Protein AF-A0A1M3HKZ8-F1 (afdb_monomer_lite)

pLDDT: mean 91.34, std 6.41, range [53.78, 98.12]

Secondary structure (DSSP, 8-state):
--GGG-GGGGG---GGGGS--HHHHHHHHHTTHHHHHHHHHHHHTT-HHHHHHHHHHHHHHHHHHHHHHHTT-SSS-HHHHHHHHHHHHHHHHHHHHHHHHHHHHTT-HHHHHHHHHHHHHHHTHHIIIIIHHHTT--SS----B---HHHHHHTTTTT-HHHHHH-TTS-TTTHHHHHHHHHHH-TTPPPPB--

Sequence (195 aa):
MSLLQDRRLRTVQWKDLTHLSPLEMIIENSITLPWLIISCLLAWKHYYLAALPFSFIFFLTGLRQVHNGFHHTLGTPRLLTALTLLSNSVLMLVAIAAFIIAVFFRHITFLQYHVLAMLAGELLTGFFAVWTVHHDCDEEVFARTLSRQWKNRLTYNMFYHLEHHLFPGVPTIKLPILAARIREALPDVTVKEVF

Radius of gyration: 19.15 Å; chains: 1; bounding box: 55×36×49 Å

Structure (mmCIF, N/CA/C/O backbone):
data_AF-A0A1M3HKZ8-F1
#
_entry.id   AF-A0A1M3HKZ8-F1
#
loop_
_atom_site.group_PDB
_atom_site.id
_atom_site.type_symbol
_atom_site.label_atom_id
_atom_site.label_alt_id
_atom_site.label_comp_id
_atom_site.label_asym_id
_atom_site.label_entity_id
_atom_site.label_seq_id
_atom_site.pdbx_PDB_ins_code
_atom_site.Cartn_x
_atom_site.Cartn_y
_atom_site.Cartn_z
_atom_site.occupancy
_atom_site.B_iso_or_equiv
_atom_site.auth_seq_id
_atom_site.auth_comp_id
_atom_site.auth_asym_id
_atom_site.auth_atom_id
_atom_site.pdbx_PDB_model_num
ATOM 1 N N . MET A 1 1 ? -29.793 -8.171 8.360 1.00 53.78 1 MET A N 1
ATOM 2 C CA . MET A 1 1 ? -29.664 -6.943 9.185 1.00 53.78 1 MET A CA 1
ATOM 3 C C . MET A 1 1 ? -28.343 -6.338 8.786 1.00 53.78 1 MET A C 1
ATOM 5 O O . MET A 1 1 ? -27.319 -6.943 9.078 1.00 53.78 1 MET A O 1
ATOM 9 N N . SER A 1 2 ? -28.374 -5.217 8.063 1.00 69.25 2 SER A N 1
ATOM 10 C CA . SER A 1 2 ? -27.164 -4.590 7.525 1.00 69.25 2 SER A CA 1
ATOM 11 C C . SER A 1 2 ? -26.124 -4.366 8.620 1.00 69.25 2 SER A C 1
ATOM 13 O O . SER A 1 2 ? -26.460 -3.858 9.694 1.00 69.25 2 SER A O 1
ATOM 15 N N . LEU A 1 3 ? -24.866 -4.727 8.345 1.00 76.75 3 LEU A N 1
ATOM 16 C CA . LEU A 1 3 ? -23.758 -4.563 9.287 1.00 76.75 3 LEU A CA 1
ATOM 17 C C . LEU A 1 3 ? -23.675 -3.115 9.790 1.00 76.75 3 LEU A C 1
ATOM 19 O O . LEU A 1 3 ? -23.471 -2.891 10.977 1.00 76.75 3 LEU A O 1
ATOM 23 N N . LEU A 1 4 ? -23.939 -2.138 8.914 1.00 77.19 4 LEU A N 1
ATOM 24 C CA . LEU A 1 4 ? -23.966 -0.704 9.234 1.00 77.19 4 LEU A CA 1
ATOM 25 C C . LEU A 1 4 ? -25.020 -0.319 10.282 1.00 77.19 4 LEU A C 1
ATOM 27 O O . LEU A 1 4 ? -24.866 0.680 10.985 1.00 77.19 4 LEU A O 1
ATOM 31 N N . GLN A 1 5 ? -26.103 -1.087 10.376 1.00 79.94 5 GLN A N 1
ATOM 32 C CA . GLN A 1 5 ? -27.204 -0.841 11.305 1.00 79.94 5 GLN A CA 1
ATOM 33 C C . GLN A 1 5 ? -27.029 -1.592 12.632 1.00 79.94 5 GLN A C 1
ATOM 35 O O . GLN A 1 5 ? -27.801 -1.361 13.569 1.00 79.94 5 GLN A O 1
ATOM 40 N N . ASP A 1 6 ? -26.018 -2.461 12.747 1.00 86.56 6 ASP A N 1
ATOM 41 C CA . ASP A 1 6 ? -25.762 -3.210 13.970 1.00 86.56 6 ASP A CA 1
ATOM 42 C C . ASP A 1 6 ? -25.348 -2.268 15.107 1.00 86.56 6 ASP A C 1
ATOM 44 O O . ASP A 1 6 ? -24.312 -1.599 15.080 1.00 86.56 6 ASP A O 1
ATOM 48 N N . ARG A 1 7 ? -26.177 -2.218 16.155 1.00 89.25 7 ARG A N 1
ATOM 49 C CA . ARG A 1 7 ? -25.948 -1.354 17.318 1.00 89.25 7 ARG A CA 1
ATOM 50 C C . ARG A 1 7 ? -24.652 -1.702 18.050 1.00 89.25 7 ARG A C 1
ATOM 52 O O . ARG A 1 7 ? -24.082 -0.807 18.673 1.00 89.25 7 ARG A O 1
ATOM 59 N N . ARG A 1 8 ? -24.166 -2.945 17.952 1.00 91.00 8 ARG A N 1
ATOM 60 C CA . ARG A 1 8 ? -22.897 -3.389 18.549 1.00 91.00 8 ARG A CA 1
ATOM 61 C C . ARG A 1 8 ? -21.692 -2.682 17.926 1.00 91.00 8 ARG A C 1
ATOM 63 O O . ARG A 1 8 ? -20.722 -2.427 18.623 1.00 91.00 8 ARG A O 1
ATOM 70 N N . LEU A 1 9 ? -21.762 -2.221 16.671 1.00 89.69 9 LEU A N 1
ATOM 71 C CA . LEU A 1 9 ? -20.683 -1.397 16.103 1.00 89.69 9 LEU A CA 1
ATOM 72 C C . LEU A 1 9 ? -20.464 -0.088 16.870 1.00 89.69 9 LEU A C 1
ATOM 74 O O . LEU A 1 9 ? -19.353 0.436 16.892 1.00 89.69 9 LEU A O 1
ATOM 78 N N . ARG A 1 10 ? -21.495 0.437 17.545 1.00 90.00 10 ARG A N 1
ATOM 79 C CA . ARG A 1 10 ? -21.374 1.656 18.360 1.00 90.00 10 ARG A CA 1
ATOM 80 C C . ARG A 1 10 ? -20.562 1.439 19.638 1.00 90.00 10 ARG A C 1
ATOM 82 O O . ARG A 1 10 ? -20.130 2.425 20.229 1.00 90.00 10 ARG A O 1
ATOM 89 N N . THR A 1 11 ? -20.365 0.191 20.074 1.00 93.12 11 THR A N 1
ATOM 90 C CA . THR A 1 11 ? -19.561 -0.131 21.264 1.00 93.12 11 THR A CA 1
ATOM 91 C C . THR A 1 11 ? -18.075 -0.262 20.944 1.00 93.12 11 THR A C 1
ATOM 93 O O . THR A 1 11 ? -17.254 -0.240 21.861 1.00 93.12 11 THR A O 1
ATOM 96 N N . VAL A 1 12 ? -17.711 -0.369 19.660 1.00 94.88 12 VAL A N 1
ATOM 97 C CA . VAL A 1 12 ? -16.317 -0.428 19.214 1.00 94.88 12 VAL A CA 1
ATOM 98 C C . VAL A 1 12 ? -15.632 0.894 19.553 1.00 94.88 12 VAL A C 1
ATOM 100 O O . VAL A 1 12 ? -15.990 1.954 19.043 1.00 94.88 12 VAL A O 1
ATOM 103 N N . GLN A 1 13 ? -14.617 0.842 20.412 1.00 95.06 13 GLN A N 1
ATOM 104 C CA . GLN A 1 13 ? -13.742 1.984 20.664 1.00 95.06 13 GLN A CA 1
ATOM 105 C C . GLN A 1 13 ? -12.823 2.157 19.449 1.00 95.06 13 GLN A C 1
ATOM 107 O O . GLN A 1 13 ? -12.046 1.257 19.138 1.00 95.06 13 GLN A O 1
ATOM 112 N N . TRP A 1 14 ? -12.926 3.273 18.727 1.00 96.12 14 TRP A N 1
ATOM 113 C CA . TRP A 1 14 ? -12.110 3.533 17.527 1.00 96.12 14 TRP A CA 1
ATOM 114 C C . TRP A 1 14 ? -11.496 4.936 17.489 1.00 96.12 14 TRP A C 1
ATOM 116 O O . TRP A 1 14 ? -10.526 5.159 16.770 1.00 96.12 14 TRP A O 1
ATOM 126 N N . LYS A 1 15 ? -12.030 5.889 18.263 1.00 95.94 15 LYS A N 1
ATOM 127 C CA . LYS A 1 15 ? -11.563 7.287 18.273 1.00 95.94 15 LYS A CA 1
ATOM 128 C C . LYS A 1 15 ? -10.138 7.438 18.807 1.00 95.94 15 LYS A C 1
ATOM 130 O O . LYS A 1 15 ? -9.425 8.344 18.412 1.00 95.94 15 LYS A O 1
ATOM 135 N N . ASP A 1 16 ? -9.696 6.545 19.683 1.00 96.12 16 ASP A N 1
ATOM 136 C CA . ASP A 1 16 ? -8.302 6.486 20.134 1.00 96.12 16 ASP A CA 1
ATOM 137 C C . ASP A 1 16 ? -7.344 6.050 19.010 1.00 96.12 16 ASP A C 1
ATOM 139 O O . ASP A 1 16 ? -6.162 6.392 19.025 1.00 96.12 16 ASP A O 1
ATOM 143 N N . LEU A 1 17 ? -7.852 5.335 18.001 1.00 97.00 17 LEU A N 1
ATOM 144 C CA . LEU A 1 17 ? -7.072 4.873 16.856 1.00 97.00 17 LEU A CA 1
ATOM 145 C C . LEU A 1 17 ? -6.943 5.928 15.751 1.00 97.00 17 LEU A C 1
ATOM 147 O O . LEU A 1 17 ? -6.167 5.714 14.829 1.00 97.00 17 LEU A O 1
ATOM 151 N N . THR A 1 18 ? -7.642 7.065 15.813 1.00 96.12 18 THR A N 1
ATOM 152 C CA . THR A 1 18 ? -7.561 8.099 14.758 1.00 96.12 18 THR A CA 1
ATOM 153 C C . THR A 1 18 ? -6.297 8.951 14.842 1.00 96.12 18 THR A C 1
ATOM 155 O O . THR A 1 18 ? -5.971 9.673 13.904 1.00 96.12 18 THR A O 1
ATOM 158 N N . HIS A 1 19 ? -5.572 8.888 15.960 1.00 94.31 19 HIS A N 1
ATOM 159 C CA . HIS A 1 19 ? -4.369 9.681 16.191 1.00 94.31 19 HIS A CA 1
ATOM 160 C C . HIS A 1 19 ? -3.121 8.816 16.092 1.00 94.31 19 HIS A C 1
ATOM 162 O O . HIS A 1 19 ? -3.074 7.734 16.670 1.00 94.31 19 HIS A O 1
ATOM 168 N N . LEU A 1 20 ? -2.091 9.301 15.402 1.00 96.44 20 LEU A N 1
ATOM 169 C CA . LEU A 1 20 ? -0.773 8.671 15.377 1.00 96.44 20 LEU A CA 1
ATOM 170 C C . LEU A 1 20 ? 0.098 9.226 16.506 1.00 96.44 20 LEU A C 1
ATOM 172 O O . LEU A 1 20 ? 0.110 10.428 16.764 1.00 96.44 20 LEU A O 1
ATOM 176 N N . SER A 1 21 ? 0.862 8.352 17.154 1.00 96.44 21 SER A N 1
ATOM 177 C CA . SER A 1 21 ? 2.002 8.771 17.969 1.00 96.44 21 SER A CA 1
ATOM 178 C C . SER A 1 21 ? 3.097 9.386 17.080 1.00 96.44 21 SER A C 1
ATOM 180 O O . SER A 1 21 ? 3.133 9.113 15.877 1.00 96.44 21 SER A O 1
ATOM 182 N N . PRO A 1 22 ? 4.038 10.171 17.636 1.00 96.06 22 PRO A N 1
ATOM 183 C CA . PRO A 1 22 ? 5.127 10.752 16.848 1.00 96.06 22 PRO A CA 1
ATOM 184 C C . PRO A 1 22 ? 5.950 9.706 16.082 1.00 96.06 22 PRO A C 1
ATOM 186 O O . PRO A 1 22 ? 6.320 9.932 14.933 1.00 96.06 22 PRO A O 1
ATOM 189 N N . LEU A 1 23 ? 6.187 8.540 16.692 1.00 96.56 23 LEU A N 1
ATOM 190 C CA . LEU A 1 23 ? 6.900 7.438 16.049 1.00 96.56 23 LEU A CA 1
ATOM 191 C C . LEU A 1 23 ? 6.097 6.850 14.883 1.00 96.56 23 LEU A C 1
ATOM 193 O O . LEU A 1 23 ? 6.640 6.687 13.794 1.00 96.56 23 LEU A O 1
ATOM 197 N N . GLU A 1 24 ? 4.808 6.566 15.087 1.00 97.19 24 GLU A N 1
ATOM 198 C CA . GLU A 1 24 ? 3.941 6.066 14.015 1.00 97.19 24 GLU A CA 1
ATOM 199 C C . GLU A 1 24 ? 3.836 7.078 12.873 1.00 97.19 24 GLU A C 1
ATOM 201 O O . GLU A 1 24 ? 3.892 6.691 11.714 1.00 97.19 24 GLU A O 1
ATOM 206 N N . MET A 1 25 ? 3.758 8.374 13.180 1.00 96.25 25 MET A N 1
ATOM 207 C CA . MET A 1 25 ? 3.755 9.431 12.171 1.00 96.25 25 MET A CA 1
ATOM 208 C C . MET A 1 25 ? 5.043 9.411 11.338 1.00 96.25 25 MET A C 1
ATOM 210 O O . MET A 1 25 ? 4.971 9.466 10.111 1.00 96.25 25 MET A O 1
ATOM 214 N N . ILE A 1 26 ? 6.216 9.294 11.969 1.00 95.81 26 ILE A N 1
ATOM 215 C CA . ILE A 1 26 ? 7.495 9.192 11.246 1.00 95.81 26 ILE A CA 1
ATOM 216 C C . ILE A 1 26 ? 7.508 7.950 10.351 1.00 95.81 26 ILE A C 1
ATOM 218 O O . ILE A 1 26 ? 7.866 8.059 9.178 1.00 95.81 26 ILE A O 1
ATOM 222 N N . ILE A 1 27 ? 7.084 6.797 10.880 1.00 95.44 27 ILE A N 1
ATOM 223 C CA . ILE A 1 27 ? 6.999 5.541 10.127 1.00 95.44 27 ILE A CA 1
ATOM 224 C C . ILE A 1 27 ? 6.071 5.709 8.921 1.00 95.44 27 ILE A C 1
ATOM 226 O O . ILE A 1 27 ? 6.501 5.467 7.801 1.00 95.44 27 ILE A O 1
ATOM 230 N N . GLU A 1 28 ? 4.835 6.171 9.118 1.00 95.12 28 GLU A N 1
ATOM 231 C CA . GLU A 1 28 ? 3.837 6.315 8.051 1.00 95.12 28 GLU A CA 1
ATOM 232 C C . GLU A 1 28 ? 4.276 7.283 6.951 1.00 95.12 28 GLU A C 1
ATOM 234 O O . GLU A 1 28 ? 4.024 7.034 5.774 1.00 95.12 28 GLU A O 1
ATOM 239 N N . ASN A 1 29 ? 4.955 8.372 7.316 1.00 95.12 29 ASN A N 1
ATOM 240 C CA . ASN A 1 29 ? 5.400 9.373 6.347 1.00 95.12 29 ASN A CA 1
ATOM 241 C C . ASN A 1 29 ? 6.731 9.008 5.671 1.00 95.12 29 ASN A C 1
ATOM 243 O O . ASN A 1 29 ? 7.044 9.569 4.622 1.00 95.12 29 ASN A O 1
ATOM 247 N N . SER A 1 30 ? 7.490 8.065 6.236 1.00 94.88 30 SER A N 1
ATOM 248 C CA . SER A 1 30 ? 8.801 7.643 5.720 1.00 94.88 30 SER A CA 1
ATOM 249 C C . SER A 1 30 ? 8.814 6.207 5.196 1.00 94.88 30 SER A C 1
ATOM 251 O O . SER A 1 30 ? 9.867 5.732 4.780 1.00 94.88 30 SER A O 1
ATOM 253 N N . ILE A 1 31 ? 7.678 5.499 5.204 1.00 94.75 31 ILE A N 1
ATOM 254 C CA . ILE A 1 31 ? 7.623 4.054 4.935 1.00 94.75 31 ILE A CA 1
ATOM 255 C C . ILE A 1 31 ? 8.147 3.669 3.547 1.00 94.75 31 ILE A C 1
ATOM 257 O O . ILE A 1 31 ? 8.650 2.565 3.379 1.00 94.75 31 ILE A O 1
ATOM 261 N N . THR A 1 32 ? 8.070 4.572 2.572 1.00 93.81 32 THR A N 1
ATOM 262 C CA . THR A 1 32 ? 8.549 4.378 1.196 1.00 93.81 32 THR A CA 1
ATOM 263 C C . THR A 1 32 ? 10.074 4.439 1.077 1.00 93.81 32 THR A C 1
ATOM 265 O O . THR A 1 32 ? 10.661 3.726 0.259 1.00 93.81 32 THR A O 1
ATOM 268 N N . LEU A 1 33 ? 10.736 5.261 1.901 1.00 94.00 33 LEU A N 1
ATOM 269 C CA . LEU A 1 33 ? 12.152 5.609 1.743 1.00 94.00 33 LEU A CA 1
ATOM 270 C C . LEU A 1 33 ? 13.105 4.419 1.927 1.00 94.00 33 LEU A C 1
ATOM 272 O O . LEU A 1 33 ? 13.978 4.253 1.072 1.00 94.00 33 LEU A O 1
ATOM 276 N N . PRO A 1 34 ? 12.967 3.559 2.960 1.00 96.44 34 PRO A N 1
ATOM 277 C CA . PRO A 1 34 ? 13.851 2.407 3.120 1.00 96.44 34 PRO A CA 1
ATOM 278 C C . PRO A 1 34 ? 13.851 1.494 1.892 1.00 96.44 34 PRO A C 1
ATOM 280 O O . PRO A 1 34 ? 14.906 1.037 1.462 1.00 96.44 34 PRO A O 1
ATOM 283 N N . TRP A 1 35 ? 12.682 1.270 1.289 1.00 96.25 35 TRP A N 1
ATOM 284 C CA . TRP A 1 35 ? 12.531 0.381 0.137 1.00 96.25 35 TRP A CA 1
ATOM 285 C C . TRP A 1 35 ? 13.148 0.963 -1.130 1.00 96.25 35 TRP A C 1
ATOM 287 O O . TRP A 1 35 ? 13.832 0.246 -1.863 1.00 96.25 35 TRP A O 1
ATOM 297 N N . LEU A 1 36 ? 12.982 2.270 -1.344 1.00 94.56 36 LEU A N 1
ATOM 298 C CA . LEU A 1 36 ? 13.653 2.978 -2.430 1.00 94.56 36 LEU A CA 1
ATOM 299 C C . LEU A 1 36 ? 15.175 2.913 -2.275 1.00 94.56 36 LEU A C 1
ATOM 301 O O . LEU A 1 36 ? 15.875 2.558 -3.219 1.00 94.56 36 LEU A O 1
ATOM 305 N N . ILE A 1 37 ? 15.688 3.212 -1.077 1.00 96.75 37 ILE A N 1
ATOM 306 C CA . ILE A 1 37 ? 17.127 3.206 -0.792 1.00 96.75 37 ILE A CA 1
ATOM 307 C C . ILE A 1 37 ? 17.708 1.810 -1.030 1.00 96.75 37 ILE A C 1
ATOM 309 O O . ILE A 1 37 ? 18.696 1.681 -1.749 1.00 96.75 37 ILE A O 1
ATOM 313 N N . ILE A 1 38 ? 17.086 0.760 -0.483 1.00 97.75 38 ILE A N 1
ATOM 314 C CA . ILE A 1 38 ? 17.551 -0.622 -0.663 1.00 97.75 38 ILE A CA 1
ATOM 315 C C . ILE A 1 38 ? 17.527 -1.018 -2.143 1.00 97.75 38 ILE A C 1
ATOM 317 O O . ILE A 1 38 ? 18.513 -1.567 -2.635 1.00 97.75 38 ILE A O 1
ATOM 321 N N . SER A 1 39 ? 16.446 -0.708 -2.868 1.00 96.19 39 SER A N 1
ATOM 322 C CA . SER A 1 39 ? 16.357 -0.998 -4.303 1.00 96.19 39 SER A CA 1
ATOM 323 C C . SER A 1 39 ? 17.480 -0.312 -5.091 1.00 96.19 39 SER A C 1
ATOM 325 O O . SER A 1 39 ? 18.211 -0.971 -5.835 1.00 96.19 39 SER A O 1
ATOM 327 N N . CYS A 1 40 ? 17.692 0.988 -4.864 1.00 95.19 40 CYS A N 1
ATOM 328 C CA . CYS A 1 40 ? 18.749 1.756 -5.518 1.00 95.19 40 CYS A CA 1
ATOM 329 C C . CYS A 1 40 ? 20.150 1.230 -5.178 1.00 95.19 40 CYS A C 1
ATOM 331 O O . CYS A 1 40 ? 20.986 1.113 -6.071 1.00 95.19 40 CYS A O 1
ATOM 333 N N . LEU A 1 41 ? 20.418 0.878 -3.915 1.00 98.12 41 LEU A N 1
ATOM 334 C CA . LEU A 1 41 ? 21.709 0.324 -3.495 1.00 98.12 41 LEU A CA 1
ATOM 335 C C . LEU A 1 41 ? 21.993 -1.028 -4.162 1.00 98.12 41 LEU A C 1
ATOM 337 O O . LEU A 1 41 ? 23.107 -1.256 -4.635 1.00 98.12 41 LEU A O 1
ATOM 341 N N . LEU A 1 42 ? 20.994 -1.910 -4.240 1.00 97.94 42 LEU A N 1
ATOM 342 C CA . LEU A 1 42 ? 21.126 -3.199 -4.922 1.00 97.94 42 LEU A CA 1
ATOM 343 C C . LEU A 1 42 ? 21.352 -3.017 -6.424 1.00 97.94 42 LEU A C 1
ATOM 345 O O . LEU A 1 42 ? 22.256 -3.638 -6.981 1.00 97.94 42 LEU A O 1
ATOM 349 N N . ALA A 1 43 ? 20.593 -2.128 -7.067 1.00 94.81 43 ALA A N 1
ATOM 350 C CA . ALA A 1 43 ? 20.758 -1.812 -8.481 1.00 94.81 43 ALA A CA 1
ATOM 351 C C . ALA A 1 43 ? 22.133 -1.189 -8.779 1.00 94.81 43 ALA A C 1
ATOM 353 O O . ALA A 1 43 ? 22.771 -1.558 -9.765 1.00 94.81 43 ALA A O 1
ATOM 354 N N . TRP A 1 44 ? 22.629 -0.304 -7.906 1.00 96.44 44 TRP A N 1
ATOM 355 C CA . TRP A 1 44 ? 23.969 0.280 -8.013 1.00 96.44 44 TRP A CA 1
ATOM 356 C C . TRP A 1 44 ? 25.074 -0.780 -7.917 1.00 96.44 44 TRP A C 1
ATOM 358 O O . TRP A 1 44 ? 26.092 -0.682 -8.595 1.00 96.44 44 TRP A O 1
ATOM 368 N N . LYS A 1 45 ? 24.854 -1.833 -7.125 1.00 97.69 45 LYS A N 1
ATOM 369 C CA . LYS A 1 45 ? 25.735 -3.007 -7.027 1.00 97.69 45 LYS A CA 1
ATOM 370 C C . LYS A 1 45 ? 25.463 -4.076 -8.097 1.00 97.69 45 LYS A C 1
ATOM 372 O O . LYS A 1 45 ? 26.009 -5.169 -7.997 1.00 97.69 45 LYS A O 1
ATOM 377 N N . HIS A 1 46 ? 24.648 -3.773 -9.109 1.00 96.06 46 HIS A N 1
ATOM 378 C CA . HIS A 1 46 ? 24.258 -4.671 -10.203 1.00 96.06 46 HIS A CA 1
ATOM 379 C C . HIS A 1 46 ? 23.406 -5.893 -9.794 1.00 96.06 46 HIS A C 1
ATOM 381 O O . HIS A 1 46 ? 23.177 -6.790 -10.606 1.00 96.06 46 HIS A O 1
ATOM 387 N N . TYR A 1 47 ? 22.852 -5.926 -8.576 1.00 96.81 47 TYR A N 1
ATOM 388 C CA . TYR A 1 47 ? 21.924 -6.969 -8.113 1.00 96.81 47 TYR A CA 1
ATOM 389 C C . TYR A 1 47 ? 20.478 -6.683 -8.552 1.00 96.81 47 TYR A C 1
ATOM 391 O O . TYR A 1 47 ? 19.571 -6.541 -7.729 1.00 96.81 47 TYR A O 1
ATOM 399 N N . TYR A 1 48 ? 20.243 -6.596 -9.863 1.00 91.88 48 TYR A N 1
ATOM 400 C CA . TYR A 1 48 ? 18.961 -6.145 -10.421 1.00 91.88 48 TYR A CA 1
ATOM 401 C C . TYR A 1 48 ? 17.766 -7.017 -10.018 1.00 91.88 48 TYR A C 1
ATOM 403 O O . TYR A 1 48 ? 16.735 -6.484 -9.622 1.00 91.88 48 TYR A O 1
ATOM 411 N N . LEU A 1 49 ? 17.906 -8.349 -10.045 1.00 93.31 49 LEU A N 1
ATOM 412 C CA . LEU A 1 49 ? 16.821 -9.261 -9.651 1.00 93.31 49 LEU A CA 1
ATOM 413 C C . LEU A 1 49 ? 16.428 -9.097 -8.178 1.00 93.31 49 LEU A C 1
ATOM 415 O O . LEU A 1 49 ? 15.246 -9.149 -7.852 1.00 93.31 49 LEU A O 1
ATOM 419 N N . ALA A 1 50 ? 17.403 -8.852 -7.300 1.00 95.44 50 ALA A N 1
ATOM 420 C CA . ALA A 1 50 ? 17.137 -8.597 -5.889 1.00 95.44 50 ALA A CA 1
ATOM 421 C C . ALA A 1 50 ? 16.510 -7.212 -5.662 1.00 95.44 50 ALA A C 1
ATOM 423 O O . ALA A 1 50 ? 15.730 -7.058 -4.731 1.00 95.44 50 ALA A O 1
ATOM 424 N N . ALA A 1 51 ? 16.803 -6.217 -6.506 1.00 94.75 51 ALA A N 1
ATOM 425 C CA . ALA A 1 51 ? 16.221 -4.875 -6.415 1.00 94.75 51 ALA A CA 1
ATOM 426 C C . ALA A 1 51 ? 14.719 -4.832 -6.777 1.00 94.75 51 ALA A C 1
ATOM 428 O O . ALA A 1 51 ? 13.978 -3.986 -6.269 1.00 94.75 51 ALA A O 1
ATOM 429 N N . LEU A 1 52 ? 14.244 -5.751 -7.628 1.00 91.81 52 LEU A N 1
ATOM 430 C CA . LEU A 1 52 ? 12.846 -5.807 -8.079 1.00 91.81 52 LEU A CA 1
ATOM 431 C C . LEU A 1 52 ? 11.813 -5.898 -6.939 1.00 91.81 52 LEU A C 1
ATOM 433 O O . LEU A 1 52 ? 10.928 -5.040 -6.904 1.00 91.81 52 LEU A O 1
ATOM 437 N N . PRO A 1 53 ? 11.889 -6.851 -5.984 1.00 94.81 53 PRO A N 1
ATOM 438 C CA . PRO A 1 53 ? 10.916 -6.925 -4.892 1.00 94.81 53 PRO A CA 1
ATOM 439 C C . PRO A 1 53 ? 10.898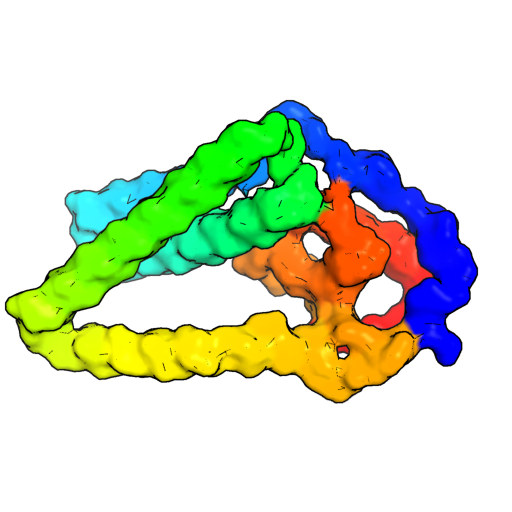 -5.660 -4.023 1.00 94.81 53 PRO A C 1
ATOM 441 O O . PRO A 1 53 ? 9.829 -5.225 -3.604 1.00 94.81 53 PRO A O 1
ATOM 444 N N . PHE A 1 54 ? 12.044 -5.011 -3.797 1.00 96.38 54 PHE A N 1
ATOM 445 C CA . PHE A 1 54 ? 12.089 -3.753 -3.043 1.00 96.38 54 PHE A CA 1
ATOM 446 C C . PHE A 1 54 ? 11.489 -2.584 -3.824 1.00 96.38 54 PHE A C 1
ATOM 448 O O . PHE A 1 54 ? 10.805 -1.750 -3.236 1.00 96.38 54 PHE A O 1
ATOM 455 N N . SER A 1 55 ? 11.669 -2.556 -5.147 1.00 92.19 55 SER A N 1
ATOM 456 C CA . SER A 1 55 ? 10.978 -1.595 -6.015 1.00 92.19 55 SER A CA 1
ATOM 457 C C . SER A 1 55 ? 9.468 -1.783 -5.922 1.00 92.19 55 SER A C 1
ATOM 459 O O . SER A 1 55 ? 8.747 -0.824 -5.675 1.00 92.19 55 SER A O 1
ATOM 461 N N . PHE A 1 56 ? 8.986 -3.024 -6.032 1.00 92.50 56 PHE A N 1
ATOM 462 C CA . PHE A 1 56 ? 7.566 -3.343 -5.887 1.00 92.50 56 PHE A CA 1
ATOM 463 C C . PHE A 1 56 ? 7.001 -2.857 -4.543 1.00 92.50 56 PHE A C 1
ATOM 465 O O . PHE A 1 56 ? 5.968 -2.190 -4.504 1.00 92.50 56 PHE A O 1
ATOM 472 N N . ILE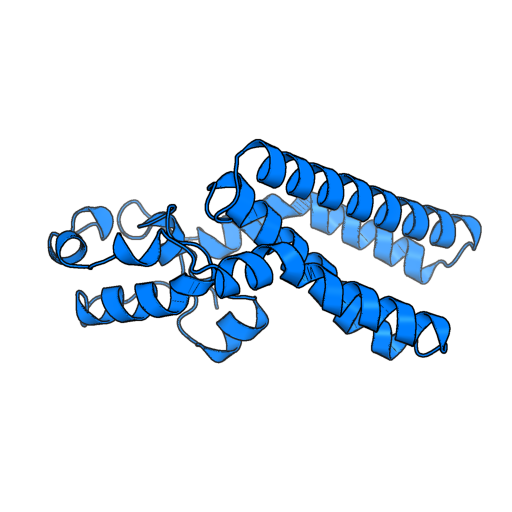 A 1 57 ? 7.708 -3.123 -3.443 1.00 95.06 57 ILE A N 1
ATOM 473 C CA . ILE A 1 57 ? 7.297 -2.678 -2.108 1.00 95.06 57 ILE A CA 1
ATOM 474 C C . ILE A 1 57 ? 7.332 -1.145 -1.984 1.00 95.06 57 ILE A C 1
ATOM 476 O O . ILE A 1 57 ? 6.444 -0.565 -1.357 1.00 95.06 57 ILE A O 1
ATOM 480 N N . PHE A 1 58 ? 8.303 -0.465 -2.599 1.00 94.50 58 PHE A N 1
ATOM 481 C CA . PHE A 1 58 ? 8.328 0.998 -2.679 1.00 94.50 58 PHE A CA 1
ATOM 482 C C . PHE A 1 58 ? 7.041 1.549 -3.325 1.00 94.50 58 PHE A C 1
ATOM 484 O O . PHE A 1 58 ? 6.404 2.431 -2.749 1.00 94.50 58 PHE A O 1
ATOM 491 N N . PHE A 1 59 ? 6.592 0.977 -4.448 1.00 91.75 59 PHE A N 1
ATOM 492 C CA . PHE A 1 59 ? 5.322 1.365 -5.077 1.00 91.75 59 PHE A CA 1
ATOM 493 C C . PHE A 1 59 ? 4.111 1.059 -4.176 1.00 91.75 59 PHE A C 1
ATOM 495 O O . PHE A 1 59 ? 3.264 1.928 -3.972 1.00 91.75 59 PHE A O 1
ATOM 502 N N . LEU A 1 60 ? 4.047 -0.138 -3.579 1.00 93.12 60 LEU A N 1
ATOM 503 C CA . LEU A 1 60 ? 2.954 -0.548 -2.683 1.00 93.12 60 LEU A CA 1
ATOM 504 C C . LEU A 1 60 ? 2.822 0.368 -1.456 1.00 93.12 60 LEU A C 1
ATOM 506 O O . LEU A 1 60 ? 1.725 0.776 -1.073 1.00 93.12 60 LEU A O 1
ATOM 510 N N . THR A 1 61 ? 3.947 0.719 -0.841 1.00 95.12 61 THR A N 1
ATOM 511 C CA . THR A 1 61 ? 3.978 1.629 0.310 1.00 95.12 61 THR A CA 1
ATOM 512 C C . THR A 1 61 ? 3.659 3.071 -0.088 1.00 95.12 61 THR A C 1
ATOM 514 O O . THR A 1 61 ? 3.023 3.780 0.691 1.00 95.12 61 THR A O 1
ATOM 517 N N . GLY A 1 62 ? 3.992 3.481 -1.318 1.00 93.69 62 GLY A N 1
ATOM 518 C CA . GLY A 1 62 ? 3.565 4.755 -1.900 1.00 93.69 62 GLY A CA 1
ATOM 519 C C . GLY A 1 62 ? 2.046 4.838 -2.058 1.00 93.69 62 GLY A C 1
ATOM 520 O O . GLY A 1 62 ? 1.442 5.815 -1.618 1.00 93.69 62 GLY A O 1
ATOM 521 N N . LEU A 1 63 ? 1.412 3.781 -2.582 1.00 91.62 63 LEU A N 1
ATOM 522 C CA . LEU A 1 63 ? -0.053 3.679 -2.673 1.00 91.62 63 LEU A CA 1
ATOM 523 C C . LEU A 1 63 ? -0.716 3.785 -1.297 1.00 91.62 63 LEU A C 1
ATOM 525 O O . LEU A 1 63 ? -1.678 4.531 -1.126 1.00 91.62 63 LEU A O 1
ATOM 529 N N . ARG A 1 64 ? -0.165 3.099 -0.292 1.00 94.69 64 ARG A N 1
ATOM 530 C CA . ARG A 1 64 ? -0.639 3.192 1.094 1.00 94.69 64 ARG A CA 1
ATOM 531 C C . ARG A 1 64 ? -0.540 4.607 1.660 1.00 94.69 64 ARG A C 1
ATOM 533 O O . ARG A 1 64 ? -1.466 5.070 2.324 1.00 94.69 64 ARG A O 1
ATOM 540 N N . GLN A 1 65 ? 0.573 5.293 1.411 1.00 95.25 65 GLN A N 1
ATOM 541 C CA . GLN A 1 65 ? 0.774 6.664 1.874 1.00 95.25 65 GLN A CA 1
ATOM 542 C C . GLN A 1 65 ? -0.207 7.628 1.195 1.00 95.25 65 GLN A C 1
ATOM 544 O O . GLN A 1 65 ? -0.780 8.486 1.863 1.00 95.25 65 GLN A O 1
ATOM 549 N N . VAL A 1 66 ? -0.453 7.448 -0.10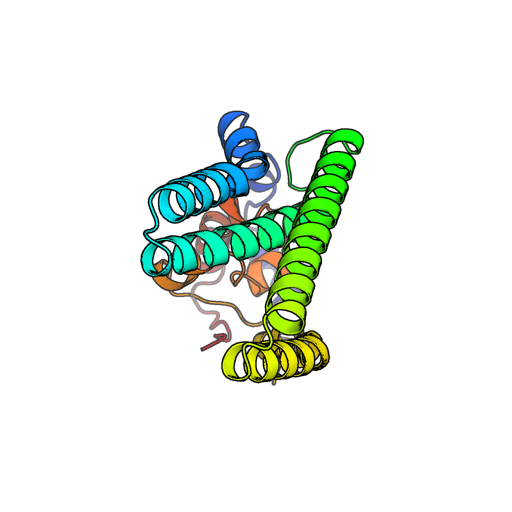7 1.00 93.25 66 VAL A N 1
ATOM 550 C CA . VAL A 1 66 ? -1.441 8.228 -0.864 1.00 93.25 66 VAL A CA 1
ATOM 551 C C . VAL A 1 66 ? -2.855 7.989 -0.339 1.00 93.25 66 VAL A C 1
ATOM 553 O O . VAL A 1 66 ? -3.565 8.951 -0.049 1.00 93.25 66 VAL A O 1
ATOM 556 N N . HIS A 1 67 ? -3.233 6.728 -0.131 1.00 93.94 67 HIS A N 1
ATOM 557 C CA . HIS A 1 67 ? -4.507 6.347 0.472 1.00 93.94 67 HIS A CA 1
ATOM 558 C C . HIS A 1 67 ? -4.720 7.037 1.829 1.00 93.94 67 HIS A C 1
ATOM 560 O O . HIS A 1 67 ? -5.681 7.783 2.003 1.00 93.94 67 HIS A O 1
ATOM 566 N N . ASN A 1 68 ? -3.786 6.880 2.774 1.00 95.44 68 ASN A N 1
ATOM 567 C CA . ASN A 1 68 ? -3.875 7.549 4.078 1.00 95.44 68 ASN A CA 1
ATOM 568 C C . ASN A 1 68 ? -3.912 9.084 3.947 1.00 95.44 68 ASN A C 1
ATOM 570 O O . ASN A 1 68 ? -4.608 9.759 4.706 1.00 95.44 68 ASN A O 1
ATOM 574 N N . GLY A 1 69 ? -3.181 9.644 2.978 1.00 95.00 69 GLY A N 1
ATOM 575 C CA . GLY A 1 69 ? -3.163 11.077 2.695 1.00 95.00 69 GLY A CA 1
ATOM 576 C C . GLY A 1 69 ? -4.528 11.618 2.274 1.00 95.00 69 GLY A C 1
ATOM 577 O O . GLY A 1 69 ? -4.953 12.644 2.802 1.00 95.00 69 GLY A O 1
ATOM 578 N N . PHE A 1 70 ? -5.262 10.906 1.412 1.00 93.19 70 PHE A N 1
ATOM 579 C CA . PHE A 1 70 ? -6.626 11.287 1.022 1.00 93.19 70 PHE A CA 1
ATOM 580 C C . PHE A 1 70 ? -7.596 11.298 2.209 1.00 93.19 70 PHE A C 1
ATOM 582 O O . PHE A 1 70 ? -8.418 12.209 2.336 1.00 93.19 70 PHE A O 1
ATOM 589 N N . HIS A 1 71 ? -7.444 10.355 3.138 1.00 93.88 71 HIS A N 1
ATOM 590 C CA . HIS A 1 71 ? -8.227 10.320 4.375 1.00 93.88 71 HIS A CA 1
ATOM 591 C C . HIS A 1 71 ? -7.717 11.278 5.462 1.00 93.88 71 HIS A C 1
ATOM 593 O O . HIS A 1 71 ? -8.309 11.347 6.535 1.00 93.88 71 HIS A O 1
ATOM 599 N N . HIS A 1 72 ? -6.653 12.044 5.196 1.00 93.31 72 HIS A N 1
ATOM 600 C CA . HIS A 1 72 ? -6.017 12.948 6.158 1.00 93.31 72 HIS A CA 1
ATOM 601 C C . HIS A 1 72 ? -5.569 12.243 7.455 1.00 93.31 72 HIS A C 1
ATOM 603 O O . HIS A 1 72 ? -5.547 12.843 8.529 1.00 93.31 72 HIS A O 1
ATOM 609 N N . THR A 1 73 ? -5.173 10.969 7.359 1.00 95.81 73 THR A N 1
ATOM 610 C CA . THR A 1 73 ? -4.779 10.128 8.505 1.00 95.81 73 THR A CA 1
ATOM 611 C C . THR A 1 73 ? -3.261 9.972 8.658 1.00 95.81 73 THR A C 1
ATOM 613 O O . THR A 1 73 ? -2.796 9.198 9.490 1.00 95.81 73 THR A O 1
ATOM 616 N N . LEU A 1 74 ? -2.462 10.745 7.910 1.00 95.56 74 LEU A N 1
ATOM 617 C CA . LEU A 1 74 ? -0.991 10.751 8.003 1.00 95.56 74 LEU A CA 1
ATOM 618 C C . LEU A 1 74 ? -0.437 11.444 9.260 1.00 95.56 74 LEU A C 1
ATOM 620 O O . LEU A 1 74 ? 0.774 11.430 9.475 1.00 95.56 74 LEU A O 1
ATOM 624 N N . GLY A 1 75 ? -1.286 12.077 10.076 1.00 94.50 75 GLY A N 1
ATOM 625 C CA . GLY A 1 75 ? -0.879 12.766 11.307 1.00 94.50 75 GLY A CA 1
ATOM 626 C C . GLY A 1 75 ? -0.135 14.091 11.096 1.00 94.50 75 GLY A C 1
ATOM 627 O O . GLY A 1 75 ? 0.272 14.714 12.071 1.00 94.50 75 GLY A O 1
ATOM 628 N N . THR A 1 76 ? 0.027 14.548 9.851 1.00 95.12 76 THR A N 1
ATOM 629 C CA . THR A 1 76 ? 0.754 15.777 9.505 1.00 95.12 76 THR A CA 1
ATOM 630 C C . THR A 1 76 ? -0.195 16.933 9.152 1.00 95.12 76 THR A C 1
ATOM 632 O O . THR A 1 76 ? -1.347 16.705 8.776 1.00 95.12 76 THR A O 1
ATOM 635 N N . PRO A 1 77 ? 0.253 18.203 9.242 1.00 95.06 77 PRO A N 1
ATOM 636 C CA . PRO A 1 77 ? -0.494 19.342 8.715 1.00 95.06 77 PRO A CA 1
ATOM 637 C C . PRO A 1 77 ? -0.840 19.168 7.230 1.00 95.06 77 PRO A C 1
ATOM 639 O O . PRO A 1 77 ? -0.062 18.586 6.473 1.00 95.06 77 PRO A O 1
ATOM 642 N N . ARG A 1 78 ? -1.957 19.761 6.782 1.00 92.94 78 ARG A N 1
ATOM 643 C CA . ARG A 1 78 ? -2.445 19.668 5.387 1.00 92.94 78 ARG A CA 1
ATOM 644 C C . ARG A 1 78 ? -1.378 19.994 4.343 1.00 92.94 78 ARG A C 1
ATOM 646 O O . ARG A 1 78 ? -1.312 19.325 3.320 1.00 92.94 78 ARG A O 1
ATOM 653 N N . LEU A 1 79 ? -0.532 20.990 4.616 1.00 95.38 79 LEU A N 1
ATOM 654 C CA . LEU A 1 79 ? 0.573 21.349 3.729 1.00 95.38 79 LEU A CA 1
ATOM 655 C C . LEU A 1 79 ? 1.577 20.201 3.578 1.00 95.38 79 LEU A C 1
ATOM 657 O O . LEU A 1 79 ? 1.944 19.865 2.460 1.00 95.38 79 LEU A O 1
ATOM 661 N N . LEU A 1 80 ? 1.992 19.575 4.682 1.00 93.94 80 LEU A N 1
ATOM 662 C CA . LEU A 1 80 ? 2.928 18.452 4.635 1.00 93.94 80 LEU A CA 1
ATOM 663 C C . LEU A 1 80 ? 2.297 17.235 3.953 1.00 93.94 80 LEU A C 1
ATOM 665 O O . LEU A 1 80 ? 2.944 16.629 3.109 1.00 93.94 80 LEU A O 1
ATOM 669 N N . THR A 1 81 ? 1.023 16.939 4.227 1.00 95.12 81 THR A N 1
ATOM 670 C CA . THR A 1 81 ? 0.284 15.901 3.490 1.00 95.12 81 THR A CA 1
ATOM 671 C C . THR A 1 81 ? 0.266 16.196 1.984 1.00 95.12 81 THR A C 1
ATOM 673 O O . THR A 1 81 ? 0.595 15.323 1.188 1.00 95.12 81 THR A O 1
ATOM 676 N N . ALA A 1 82 ? -0.037 17.430 1.570 1.00 95.06 82 ALA A N 1
ATOM 677 C CA . ALA A 1 82 ? -0.033 17.812 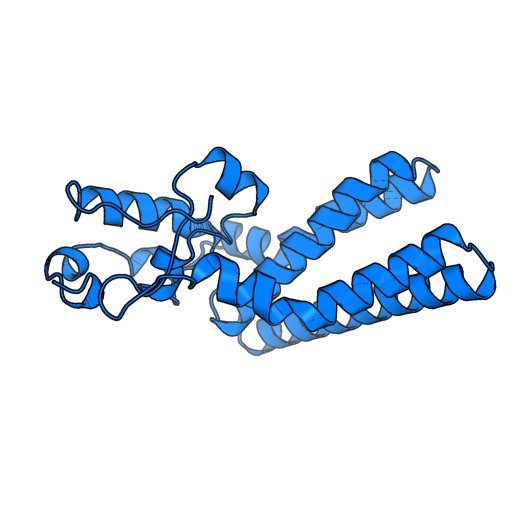0.157 1.00 95.06 82 ALA A CA 1
ATOM 678 C C . ALA A 1 82 ? 1.361 17.686 -0.482 1.00 95.06 82 ALA A C 1
ATOM 680 O O . ALA A 1 82 ? 1.482 17.164 -1.589 1.00 95.06 82 ALA A O 1
ATOM 681 N N . LEU A 1 83 ? 2.416 18.108 0.221 1.00 94.69 83 LEU A N 1
ATOM 682 C CA . LEU A 1 83 ? 3.797 17.965 -0.244 1.00 94.69 83 LEU A CA 1
ATOM 683 C C . LEU A 1 83 ? 4.201 16.497 -0.381 1.00 94.69 83 LEU A C 1
ATOM 685 O O . LEU A 1 83 ? 4.847 16.136 -1.362 1.00 94.69 83 LEU A O 1
ATOM 689 N N . THR A 1 84 ? 3.789 15.643 0.554 1.00 91.69 84 THR A N 1
ATOM 690 C CA . THR A 1 84 ? 3.971 14.193 0.470 1.00 91.69 84 THR A CA 1
ATOM 691 C C . THR A 1 84 ? 3.298 13.620 -0.777 1.00 91.69 84 THR A C 1
ATOM 693 O O . THR A 1 84 ? 3.942 12.905 -1.544 1.00 91.69 84 THR A O 1
ATOM 696 N N . LEU A 1 85 ? 2.026 13.955 -1.015 1.00 92.94 85 LEU A N 1
ATOM 697 C CA . LEU A 1 85 ? 1.275 13.466 -2.174 1.00 92.94 85 LEU A CA 1
ATOM 698 C C . LEU A 1 85 ? 1.892 13.943 -3.494 1.00 92.94 85 LEU A C 1
ATOM 700 O O . LEU A 1 85 ? 2.057 13.148 -4.420 1.00 92.94 85 LEU A O 1
ATOM 704 N N . LEU A 1 86 ? 2.286 15.216 -3.566 1.00 94.56 86 LEU A N 1
ATOM 705 C CA . LEU A 1 86 ? 2.952 15.785 -4.735 1.00 94.56 86 LEU A CA 1
ATOM 706 C C . LEU A 1 86 ? 4.301 15.107 -4.992 1.00 94.56 86 LEU A C 1
ATOM 708 O O . LEU A 1 86 ? 4.580 14.708 -6.120 1.00 94.56 86 LEU A O 1
ATOM 712 N N . SER A 1 87 ? 5.114 14.932 -3.948 1.00 91.00 87 SER A N 1
ATOM 713 C CA . SER A 1 87 ? 6.432 14.298 -4.050 1.00 91.00 87 SER A CA 1
ATOM 714 C C . SER A 1 87 ? 6.316 12.857 -4.539 1.00 91.00 87 SER A C 1
ATOM 716 O O . SER A 1 87 ? 7.012 12.481 -5.479 1.00 91.00 87 SER A O 1
ATOM 718 N N . ASN A 1 88 ? 5.392 12.074 -3.969 1.00 89.94 88 ASN A N 1
ATOM 719 C CA . ASN A 1 88 ? 5.127 10.706 -4.417 1.00 89.94 88 ASN A CA 1
ATOM 720 C C . ASN A 1 88 ? 4.656 10.679 -5.877 1.00 89.94 88 ASN A C 1
ATOM 722 O O . ASN A 1 88 ? 5.162 9.882 -6.662 1.00 89.94 88 ASN A O 1
ATOM 726 N N . SER A 1 89 ? 3.756 11.586 -6.269 1.00 91.44 89 SER A N 1
ATOM 727 C CA . SER A 1 89 ? 3.243 11.665 -7.644 1.00 91.44 89 SER A CA 1
ATOM 728 C C . SER A 1 89 ? 4.350 11.970 -8.655 1.00 91.44 89 SER A C 1
ATOM 730 O O . SER A 1 89 ? 4.488 11.264 -9.652 1.00 91.44 89 SER A O 1
ATOM 732 N N . VAL A 1 90 ? 5.174 12.988 -8.383 1.00 93.38 90 VAL A N 1
ATOM 733 C CA . VAL A 1 90 ? 6.302 13.366 -9.249 1.00 93.38 90 VAL A CA 1
ATOM 734 C C . VAL A 1 90 ? 7.318 12.232 -9.326 1.00 93.38 90 VAL A C 1
ATOM 736 O O . VAL A 1 90 ? 7.731 11.858 -10.422 1.00 93.38 90 VAL A O 1
ATOM 739 N N . LEU A 1 91 ? 7.692 11.648 -8.185 1.00 89.88 91 LEU A N 1
ATOM 740 C CA . LEU A 1 91 ? 8.668 10.564 -8.129 1.00 89.88 91 LEU A CA 1
ATOM 741 C C . LEU A 1 91 ? 8.201 9.335 -8.919 1.00 89.88 91 LEU A C 1
ATOM 743 O O . LEU A 1 91 ? 8.965 8.799 -9.721 1.00 89.88 91 LEU A O 1
ATOM 747 N N . MET A 1 92 ? 6.949 8.907 -8.730 1.00 89.38 92 MET A N 1
ATOM 748 C CA . MET A 1 92 ? 6.383 7.758 -9.441 1.00 89.38 92 MET A CA 1
ATOM 749 C C . MET A 1 92 ? 6.270 8.032 -10.942 1.00 89.38 92 MET A C 1
ATOM 751 O O . MET A 1 92 ? 6.676 7.190 -11.740 1.00 89.38 92 MET A O 1
ATOM 755 N N . LEU A 1 93 ? 5.789 9.216 -11.338 1.00 91.88 93 LEU A N 1
ATOM 756 C CA . LEU A 1 93 ? 5.658 9.580 -12.748 1.00 91.88 93 LEU A CA 1
ATOM 757 C C . LEU A 1 93 ? 7.020 9.615 -13.450 1.00 91.88 93 LEU A C 1
ATOM 759 O O . LEU A 1 93 ? 7.167 9.042 -14.527 1.00 91.88 93 LEU A O 1
ATOM 763 N N . VAL A 1 94 ? 8.027 10.236 -12.827 1.00 93.69 94 VAL A N 1
ATOM 764 C CA . VAL A 1 94 ? 9.392 10.292 -13.368 1.00 93.69 94 VAL A CA 1
ATOM 765 C C . VAL A 1 94 ? 9.997 8.893 -13.466 1.00 93.69 94 VAL A C 1
ATOM 767 O O . VAL A 1 94 ? 10.582 8.565 -14.496 1.00 93.69 94 VAL A O 1
ATOM 770 N N . ALA A 1 95 ? 9.830 8.046 -12.445 1.00 88.88 95 ALA A N 1
ATOM 771 C CA . ALA A 1 95 ? 10.349 6.679 -12.460 1.00 88.88 95 ALA A CA 1
ATOM 772 C C . ALA A 1 95 ? 9.714 5.829 -13.576 1.00 88.88 95 ALA A C 1
ATOM 774 O O . ALA A 1 95 ? 10.430 5.162 -14.325 1.00 88.88 95 ALA A O 1
ATOM 775 N N . ILE A 1 96 ? 8.387 5.891 -13.726 1.00 90.81 96 ILE A N 1
ATOM 776 C CA . ILE A 1 96 ? 7.653 5.171 -14.775 1.00 90.81 96 ILE A CA 1
ATOM 777 C C . ILE A 1 96 ? 8.052 5.695 -16.160 1.00 90.81 96 ILE A C 1
ATOM 779 O O . ILE A 1 96 ? 8.381 4.902 -17.041 1.00 90.81 96 ILE A O 1
ATOM 783 N N . ALA A 1 97 ? 8.088 7.017 -16.352 1.00 94.25 97 ALA A N 1
ATOM 784 C CA . ALA A 1 97 ? 8.477 7.622 -17.623 1.00 94.25 97 ALA A CA 1
ATOM 785 C C . ALA A 1 97 ? 9.916 7.254 -18.010 1.00 94.25 97 ALA A C 1
ATOM 787 O O . ALA A 1 97 ? 10.158 6.840 -19.143 1.00 94.25 97 ALA A O 1
ATOM 788 N N . ALA A 1 98 ? 10.862 7.332 -17.070 1.00 93.31 98 ALA A N 1
ATOM 789 C CA . ALA A 1 98 ? 12.251 6.946 -17.301 1.00 93.31 98 ALA A CA 1
ATOM 790 C C . ALA A 1 98 ? 12.377 5.463 -17.682 1.00 93.31 98 ALA A C 1
ATOM 792 O O . ALA A 1 98 ? 13.108 5.133 -18.617 1.00 93.31 98 ALA A O 1
ATOM 793 N N . PHE A 1 99 ? 11.636 4.575 -17.008 1.00 91.50 99 PHE A N 1
ATOM 794 C CA . PHE A 1 99 ? 11.604 3.151 -17.337 1.00 91.50 99 PHE A CA 1
ATOM 795 C C . PHE A 1 99 ? 11.055 2.899 -18.746 1.00 91.50 99 PHE A C 1
ATOM 797 O O . PHE A 1 99 ? 11.703 2.213 -19.537 1.00 91.50 99 PHE A O 1
ATOM 804 N N . ILE A 1 100 ? 9.909 3.496 -19.091 1.00 95.06 100 ILE A N 1
ATOM 805 C CA . ILE A 1 100 ? 9.300 3.369 -20.422 1.00 95.06 100 ILE A CA 1
ATOM 806 C C . ILE A 1 100 ? 10.272 3.878 -21.494 1.00 95.06 100 ILE A C 1
ATOM 808 O O . ILE A 1 100 ? 10.593 3.144 -22.427 1.00 95.06 100 ILE A O 1
ATOM 812 N N . ILE A 1 101 ? 10.812 5.090 -21.337 1.00 96.44 101 ILE A N 1
ATOM 813 C CA . ILE A 1 101 ? 11.777 5.672 -22.282 1.00 96.44 101 ILE A CA 1
ATOM 814 C C . ILE A 1 101 ? 12.981 4.744 -22.463 1.00 96.44 101 ILE A C 1
ATOM 816 O O . ILE A 1 101 ? 13.354 4.457 -23.597 1.00 96.44 101 ILE A O 1
ATOM 820 N N . ALA A 1 102 ? 13.559 4.222 -21.377 1.00 94.38 102 ALA A N 1
ATOM 821 C CA . ALA A 1 102 ? 14.699 3.314 -21.449 1.00 94.38 102 ALA A CA 1
ATOM 822 C C . ALA A 1 102 ? 14.368 2.014 -22.202 1.00 94.38 102 ALA A C 1
ATOM 824 O O . ALA A 1 102 ? 15.149 1.585 -23.050 1.00 94.38 102 ALA A O 1
ATOM 825 N N . VAL A 1 103 ? 13.209 1.405 -21.934 1.00 95.38 103 VAL A N 1
ATOM 826 C CA . VAL A 1 103 ? 12.753 0.172 -22.596 1.00 95.38 103 VAL A CA 1
ATOM 827 C C . VAL A 1 103 ? 12.573 0.371 -24.101 1.00 95.38 103 VAL A C 1
ATOM 829 O O . VAL A 1 103 ? 13.047 -0.449 -24.892 1.00 95.38 103 VAL A O 1
ATOM 832 N N . PHE A 1 104 ? 11.914 1.460 -24.506 1.00 95.69 104 PHE A N 1
ATOM 833 C CA . PHE A 1 104 ? 11.655 1.746 -25.917 1.00 95.69 104 PHE A CA 1
ATOM 834 C C . PHE A 1 104 ? 12.914 2.203 -26.656 1.00 95.69 104 PHE A C 1
ATOM 836 O O . PHE A 1 104 ? 13.170 1.708 -27.750 1.00 95.69 104 PHE A O 1
ATOM 843 N N . PHE A 1 105 ? 13.744 3.048 -26.040 1.00 97.12 105 PHE A N 1
ATOM 844 C CA . PHE A 1 105 ? 15.016 3.496 -26.612 1.00 97.12 105 PHE A CA 1
ATOM 845 C C . PHE A 1 105 ? 16.016 2.346 -26.802 1.00 97.12 105 PHE A C 1
ATOM 847 O O . PHE A 1 105 ? 16.758 2.314 -27.778 1.00 97.12 105 PHE A O 1
ATOM 854 N N . ARG A 1 106 ? 16.041 1.374 -25.881 1.00 95.81 106 ARG A N 1
ATOM 855 C CA . ARG A 1 106 ? 16.907 0.186 -25.973 1.00 95.81 106 ARG A CA 1
ATOM 856 C C . ARG A 1 106 ? 16.302 -0.957 -26.794 1.00 95.81 106 ARG A C 1
ATOM 858 O O . ARG A 1 106 ? 16.938 -2.001 -26.894 1.00 95.81 106 ARG A O 1
ATOM 865 N N . HIS A 1 107 ? 15.103 -0.780 -27.354 1.00 94.06 107 HIS A N 1
ATOM 866 C CA . HIS A 1 107 ? 14.385 -1.792 -28.138 1.00 94.06 107 HIS A CA 1
ATOM 867 C C . HIS A 1 107 ? 14.270 -3.166 -27.443 1.00 94.06 107 HIS A C 1
ATOM 869 O O . HIS A 1 107 ? 14.358 -4.210 -28.086 1.00 94.06 107 HIS A O 1
ATOM 875 N N . ILE A 1 108 ? 14.070 -3.191 -26.118 1.00 94.31 108 ILE A N 1
ATOM 876 C CA . ILE A 1 108 ? 13.986 -4.450 -25.359 1.00 94.31 108 ILE A CA 1
ATOM 877 C C . ILE A 1 108 ? 12.577 -5.034 -25.512 1.00 94.31 108 ILE A C 1
ATOM 879 O O . ILE A 1 108 ? 11.687 -4.761 -24.707 1.00 94.31 108 ILE A O 1
ATOM 883 N N . THR A 1 109 ? 12.371 -5.847 -26.550 1.00 94.44 109 THR A N 1
ATOM 884 C CA . THR A 1 109 ? 11.050 -6.326 -26.997 1.00 94.44 109 THR A CA 1
ATOM 885 C C . THR A 1 109 ? 10.211 -6.971 -25.892 1.00 94.44 109 THR A C 1
ATOM 887 O O . THR A 1 109 ? 9.038 -6.641 -25.737 1.00 94.44 109 THR A O 1
ATOM 890 N N . PHE A 1 110 ? 10.798 -7.846 -25.070 1.00 94.81 110 PHE A N 1
ATOM 891 C CA . PHE A 1 110 ? 10.067 -8.471 -23.961 1.00 94.81 110 PHE A CA 1
ATOM 892 C C . PHE A 1 110 ? 9.532 -7.435 -22.956 1.00 94.81 110 PHE A C 1
ATOM 894 O O . PHE A 1 110 ? 8.385 -7.523 -22.523 1.00 94.81 110 PHE A O 1
ATOM 901 N N . LEU A 1 111 ? 10.330 -6.413 -22.626 1.00 93.50 111 LEU A N 1
ATOM 902 C CA . LEU A 1 111 ? 9.898 -5.347 -21.721 1.00 93.50 111 LEU A CA 1
ATOM 903 C C . LEU A 1 111 ? 8.883 -4.405 -22.377 1.00 93.50 111 LEU A C 1
ATOM 905 O O . LEU A 1 111 ? 8.026 -3.880 -21.677 1.00 93.50 111 LEU A O 1
ATOM 909 N N . GLN A 1 112 ? 8.918 -4.224 -23.699 1.00 95.06 112 GLN A N 1
ATOM 910 C CA . GLN A 1 112 ? 7.877 -3.480 -24.417 1.00 95.06 112 GLN A CA 1
ATOM 911 C C . GLN A 1 112 ? 6.521 -4.185 -24.301 1.00 95.06 112 GLN A C 1
ATOM 913 O O . GLN A 1 112 ? 5.533 -3.549 -23.938 1.00 95.06 112 GLN A O 1
ATOM 918 N N . TYR A 1 113 ? 6.476 -5.505 -24.526 1.00 95.56 113 TYR A N 1
ATOM 919 C CA . TYR A 1 113 ? 5.261 -6.295 -24.298 1.00 95.56 113 TYR A CA 1
ATOM 920 C C . TYR A 1 113 ? 4.798 -6.217 -22.843 1.00 95.56 113 TYR A C 1
ATOM 922 O O . TYR A 1 113 ? 3.607 -6.052 -22.591 1.00 95.56 113 TYR A O 1
ATOM 930 N N . HIS A 1 114 ? 5.729 -6.276 -21.886 1.00 92.12 114 HIS A N 1
ATOM 931 C CA . HIS A 1 114 ? 5.402 -6.100 -20.474 1.00 92.12 114 HIS A CA 1
ATOM 932 C C . HIS A 1 114 ? 4.795 -4.718 -20.184 1.00 92.12 114 HIS A C 1
ATOM 934 O O . HIS A 1 114 ? 3.770 -4.649 -19.518 1.00 92.12 114 HIS A O 1
ATOM 940 N N . VAL A 1 115 ? 5.356 -3.625 -20.717 1.00 94.88 115 VAL A N 1
ATOM 941 C CA . VAL A 1 115 ? 4.793 -2.270 -20.562 1.00 94.88 115 VAL A CA 1
ATOM 942 C C . VAL A 1 115 ? 3.379 -2.184 -21.142 1.00 94.88 115 VAL A C 1
ATOM 944 O O . VAL A 1 115 ? 2.498 -1.619 -20.500 1.00 94.88 115 VAL A O 1
ATOM 947 N N . LEU A 1 116 ? 3.129 -2.774 -22.315 1.00 93.81 116 LEU A N 1
ATOM 948 C CA . LEU A 1 116 ? 1.786 -2.818 -22.906 1.00 93.81 116 LEU A CA 1
ATOM 949 C C . LEU A 1 116 ? 0.805 -3.633 -22.052 1.00 93.81 116 LEU A C 1
ATOM 951 O O . LEU A 1 116 ? -0.340 -3.222 -21.875 1.00 93.81 116 LEU A O 1
ATOM 955 N N . ALA A 1 117 ? 1.252 -4.756 -21.484 1.00 92.31 117 ALA A N 1
ATOM 956 C CA . ALA A 1 117 ? 0.448 -5.549 -20.559 1.00 92.31 117 ALA A CA 1
ATOM 957 C C . ALA A 1 117 ? 0.138 -4.780 -19.264 1.00 92.31 117 ALA A C 1
ATOM 959 O O . ALA A 1 117 ? -0.998 -4.804 -18.801 1.00 92.31 117 ALA A O 1
ATOM 960 N N . MET A 1 118 ? 1.115 -4.053 -18.710 1.00 91.88 118 MET A N 1
ATOM 961 C CA . MET A 1 118 ? 0.918 -3.184 -17.544 1.00 91.88 118 MET A CA 1
ATOM 962 C C . MET A 1 118 ? -0.057 -2.043 -17.849 1.00 91.88 118 MET A C 1
ATOM 964 O O . MET A 1 118 ? -0.921 -1.764 -17.028 1.00 91.88 118 MET A O 1
ATOM 968 N N . LEU A 1 119 ? 0.020 -1.432 -19.036 1.00 92.44 119 LEU A N 1
ATOM 969 C CA . LEU A 1 119 ? -0.939 -0.416 -19.480 1.00 92.44 119 LEU A CA 1
ATOM 970 C C . LEU A 1 119 ? -2.359 -0.987 -19.584 1.00 92.44 119 LEU A C 1
ATOM 972 O O . LEU A 1 119 ? -3.302 -0.368 -19.105 1.00 92.44 119 LEU A O 1
ATOM 976 N N . ALA A 1 120 ? -2.520 -2.175 -20.171 1.00 92.25 120 ALA A N 1
ATOM 977 C CA . ALA A 1 120 ? -3.813 -2.855 -20.204 1.00 92.25 120 ALA A CA 1
ATOM 978 C C . ALA A 1 120 ? -4.323 -3.167 -18.786 1.00 92.25 120 ALA A C 1
ATOM 980 O O . ALA A 1 120 ? -5.502 -2.976 -18.504 1.00 92.25 120 ALA A O 1
ATOM 981 N N . GLY A 1 121 ? -3.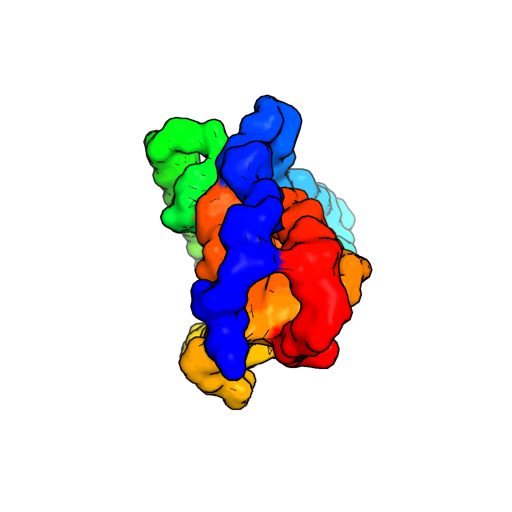434 -3.590 -17.884 1.00 86.75 121 GLY A N 1
ATOM 982 C CA . GLY A 1 121 ? -3.739 -3.777 -16.466 1.00 86.75 121 GLY A CA 1
ATOM 983 C C . GLY A 1 121 ? -4.195 -2.489 -15.778 1.00 86.75 121 GLY A C 1
ATOM 984 O O . GLY A 1 121 ? -5.176 -2.521 -15.045 1.00 86.75 121 GLY A O 1
ATOM 985 N N . GLU A 1 122 ? -3.551 -1.356 -16.069 1.00 88.38 122 GLU A N 1
ATOM 986 C CA . GLU A 1 122 ? -3.916 -0.039 -15.527 1.00 88.38 122 GLU A CA 1
ATOM 987 C C . GLU A 1 122 ? -5.304 0.416 -16.007 1.00 88.38 122 GLU A C 1
ATOM 989 O O . GLU A 1 122 ? -6.106 0.945 -15.240 1.00 88.38 122 GLU A O 1
ATOM 994 N N . LEU A 1 123 ? -5.656 0.129 -17.264 1.00 91.25 123 LEU A N 1
ATOM 995 C CA . LEU A 1 123 ? -7.019 0.348 -17.766 1.00 91.25 123 LEU A CA 1
ATOM 996 C C . LEU A 1 123 ? -8.059 -0.520 -17.033 1.00 91.25 123 LEU A C 1
ATOM 998 O O . LEU A 1 123 ? -9.237 -0.168 -16.979 1.00 91.25 123 LEU A O 1
ATOM 1002 N N . LEU A 1 124 ? -7.622 -1.633 -16.439 1.00 90.56 124 LEU A N 1
ATOM 1003 C CA . LEU A 1 124 ? -8.426 -2.527 -15.610 1.00 90.56 124 LEU A CA 1
ATOM 1004 C C . LEU A 1 124 ? -8.268 -2.247 -14.105 1.00 90.56 124 LEU A C 1
ATOM 1006 O O . LEU A 1 124 ? -8.804 -3.006 -13.297 1.00 90.56 124 LEU A O 1
ATOM 1010 N N . THR A 1 125 ? -7.606 -1.160 -13.687 1.00 85.56 125 THR A N 1
ATOM 1011 C CA . THR A 1 125 ? -7.432 -0.833 -12.260 1.00 85.56 125 THR A CA 1
ATOM 1012 C C . THR A 1 125 ? -8.774 -0.762 -11.534 1.00 85.56 125 THR A C 1
ATOM 1014 O O . THR A 1 125 ? -8.889 -1.275 -10.427 1.00 85.56 125 THR A O 1
ATOM 1017 N N . GLY A 1 126 ? -9.829 -0.226 -12.160 1.00 81.44 126 GLY A N 1
ATOM 1018 C CA . GLY A 1 126 ? -11.177 -0.230 -11.577 1.00 81.44 126 GLY A CA 1
ATOM 1019 C C . GLY A 1 126 ? -11.708 -1.642 -11.290 1.00 81.44 126 GLY A C 1
ATOM 1020 O O . GLY A 1 126 ? -12.311 -1.879 -10.248 1.00 81.44 126 GLY A O 1
ATOM 1021 N N . PHE A 1 127 ? -11.418 -2.612 -12.158 1.00 84.88 127 PHE A N 1
ATOM 1022 C CA . PHE A 1 127 ? -11.760 -4.012 -11.914 1.00 84.88 127 PHE A CA 1
ATOM 1023 C C . PHE A 1 127 ? -10.977 -4.558 -10.707 1.00 84.88 127 PHE A C 1
ATOM 1025 O O . PHE A 1 127 ? -11.558 -5.063 -9.752 1.00 84.88 127 PHE A O 1
ATOM 1032 N N . PHE A 1 128 ? -9.660 -4.378 -10.652 1.00 80.00 128 PHE A N 1
ATOM 1033 C CA . PHE A 1 128 ? -8.883 -4.945 -9.544 1.00 80.00 128 PHE A CA 1
ATOM 1034 C C . PHE A 1 128 ? -9.073 -4.218 -8.204 1.00 80.00 128 PHE A C 1
ATOM 1036 O O . PHE A 1 128 ? -9.136 -4.871 -7.164 1.00 80.00 128 PHE A O 1
ATOM 1043 N N . ALA A 1 129 ? -9.183 -2.892 -8.208 1.00 78.81 129 ALA A N 1
ATOM 1044 C CA . ALA A 1 129 ? -9.255 -2.075 -6.999 1.00 78.81 129 ALA A CA 1
ATOM 1045 C C . ALA A 1 129 ? -10.682 -1.906 -6.459 1.00 78.81 129 ALA A C 1
ATOM 1047 O O . ALA A 1 129 ? -10.845 -1.690 -5.262 1.00 78.81 129 ALA A O 1
ATOM 1048 N N . VAL A 1 130 ? -11.708 -2.010 -7.314 1.00 84.19 130 VAL A N 1
ATOM 1049 C CA . VAL A 1 130 ? -13.116 -1.888 -6.902 1.00 84.19 130 VAL A CA 1
ATOM 1050 C C . VAL A 1 130 ? -13.809 -3.242 -6.949 1.00 84.19 130 VAL A C 1
ATOM 1052 O O . VAL A 1 130 ? -14.323 -3.684 -5.924 1.00 84.19 130 VAL A O 1
ATOM 1055 N N . TRP A 1 131 ? -13.801 -3.940 -8.092 1.00 87.00 131 TRP A N 1
ATOM 1056 C CA . TRP A 1 131 ? -14.549 -5.197 -8.223 1.00 87.00 131 TRP A CA 1
ATOM 1057 C C . TRP A 1 131 ? -14.043 -6.263 -7.241 1.00 87.00 131 TRP A C 1
ATOM 1059 O O . TRP A 1 131 ? -14.860 -6.795 -6.503 1.00 87.00 131 TRP A O 1
ATOM 1069 N N . THR A 1 132 ? -12.731 -6.492 -7.095 1.00 85.12 132 THR A N 1
ATOM 1070 C CA . THR A 1 132 ? -12.182 -7.523 -6.173 1.00 85.12 132 THR A CA 1
ATOM 1071 C C . THR A 1 132 ? -12.680 -7.397 -4.726 1.00 85.12 132 THR A C 1
ATOM 1073 O O . THR A 1 132 ? -12.843 -8.390 -4.025 1.00 85.12 132 THR A O 1
ATOM 1076 N N . VAL A 1 133 ? -12.937 -6.176 -4.259 1.00 86.44 133 VAL A N 1
ATOM 1077 C CA . VAL A 1 133 ? -13.314 -5.902 -2.864 1.00 86.44 133 VAL A CA 1
ATOM 1078 C C . VAL A 1 133 ? -14.802 -5.578 -2.681 1.00 86.44 133 VAL A C 1
ATOM 1080 O O . VAL A 1 133 ? -15.257 -5.485 -1.541 1.00 86.44 133 VAL A O 1
ATOM 1083 N N . HIS A 1 134 ? -15.563 -5.462 -3.776 1.00 88.31 134 HIS A N 1
ATOM 1084 C CA . HIS A 1 134 ? -16.993 -5.123 -3.776 1.00 88.31 134 HIS A CA 1
ATOM 1085 C C . HIS A 1 134 ? -17.875 -6.058 -4.629 1.00 88.31 134 HIS A C 1
ATOM 1087 O O . HIS A 1 134 ? -19.085 -5.859 -4.699 1.00 88.31 134 HIS A O 1
ATOM 1093 N N . HIS A 1 135 ? -17.328 -7.080 -5.294 1.00 84.62 135 HIS A N 1
ATOM 1094 C CA . HIS A 1 135 ? -18.144 -8.022 -6.062 1.00 84.62 135 HIS A CA 1
ATOM 1095 C C . HIS A 1 135 ? -19.018 -8.871 -5.134 1.00 84.62 135 HIS A C 1
ATOM 1097 O O . HIS A 1 135 ? -18.588 -9.287 -4.052 1.00 84.62 135 HIS A O 1
ATOM 1103 N N . ASP A 1 136 ? -20.259 -9.125 -5.549 1.00 82.44 136 ASP A N 1
ATOM 1104 C CA . ASP A 1 136 ? -21.288 -9.819 -4.758 1.00 82.44 136 ASP A CA 1
ATOM 1105 C C . ASP A 1 136 ? -21.527 -9.198 -3.366 1.00 82.44 136 ASP A C 1
ATOM 1107 O O . ASP A 1 136 ? -21.956 -9.879 -2.429 1.00 82.44 136 ASP A O 1
ATOM 1111 N N . CYS A 1 137 ? -21.205 -7.913 -3.204 1.00 81.25 137 CYS A N 1
ATOM 1112 C CA . CYS A 1 137 ? -21.589 -7.105 -2.055 1.00 81.25 137 CYS A CA 1
ATOM 1113 C C . CYS A 1 137 ? -22.994 -6.526 -2.264 1.00 81.25 137 CYS A C 1
ATOM 1115 O O . CYS A 1 137 ? -23.382 -6.189 -3.380 1.00 81.25 137 CYS A O 1
ATOM 1117 N N . ASP A 1 138 ? -23.749 -6.413 -1.178 1.00 75.19 138 ASP A N 1
ATOM 1118 C CA . ASP A 1 138 ? -25.101 -5.854 -1.125 1.00 75.19 138 ASP A CA 1
ATOM 1119 C C . ASP A 1 138 ? -25.154 -4.720 -0.084 1.00 75.19 138 ASP A C 1
ATOM 1121 O O . ASP A 1 138 ? -24.138 -4.364 0.519 1.00 75.19 138 ASP A O 1
ATOM 1125 N N . GLU A 1 139 ? -26.333 -4.131 0.141 1.00 66.56 139 GLU A N 1
ATOM 1126 C CA . GLU A 1 139 ? -26.524 -3.079 1.156 1.00 66.56 139 GLU A CA 1
ATOM 1127 C C . GLU A 1 139 ? -26.220 -3.557 2.593 1.00 66.56 139 GLU A C 1
ATOM 1129 O O . GLU A 1 139 ? -26.044 -2.746 3.511 1.00 66.56 139 GLU A O 1
ATOM 1134 N N . GLU A 1 140 ? -26.148 -4.874 2.815 1.00 67.19 140 GLU A N 1
ATOM 1135 C CA . GLU A 1 140 ? -25.845 -5.457 4.119 1.00 67.19 140 GLU A CA 1
ATOM 1136 C C . GLU A 1 140 ? -24.343 -5.681 4.338 1.00 67.19 140 GLU A C 1
ATOM 1138 O O . GLU A 1 140 ? -23.844 -5.419 5.438 1.00 67.19 140 GLU A O 1
ATOM 1143 N N . VAL A 1 141 ? -23.619 -6.114 3.301 1.00 70.88 141 VAL A N 1
ATOM 1144 C CA . VAL A 1 141 ? -22.168 -6.332 3.291 1.00 70.88 141 VAL A CA 1
ATOM 1145 C C . VAL A 1 141 ? -21.567 -5.636 2.077 1.00 70.88 141 VAL A C 1
ATOM 1147 O O . VAL A 1 141 ? -21.367 -6.249 1.029 1.00 70.88 141 VAL A O 1
ATOM 1150 N N . PHE A 1 142 ? -21.249 -4.355 2.239 1.00 78.81 142 PHE A N 1
ATOM 1151 C CA . PHE A 1 142 ? -20.846 -3.466 1.148 1.00 78.81 142 PHE A CA 1
ATOM 1152 C C . PHE A 1 142 ? -19.341 -3.491 0.830 1.00 78.81 142 PHE A C 1
ATOM 1154 O O . PHE A 1 142 ? -18.920 -2.855 -0.131 1.00 78.81 142 PHE A O 1
ATOM 1161 N N . ALA A 1 143 ? -18.523 -4.217 1.600 1.00 82.62 143 ALA A N 1
ATOM 1162 C CA . ALA A 1 143 ? -17.090 -4.384 1.358 1.00 82.62 143 ALA A CA 1
ATOM 1163 C C . ALA A 1 143 ? -16.581 -5.731 1.893 1.00 82.62 143 ALA A C 1
ATOM 1165 O O . ALA A 1 143 ? -17.038 -6.222 2.928 1.00 82.62 143 ALA A O 1
ATOM 1166 N N . ARG A 1 144 ? -15.608 -6.317 1.195 1.00 88.44 144 ARG A N 1
ATOM 1167 C CA . ARG A 1 144 ? -14.864 -7.509 1.625 1.00 88.44 144 ARG A CA 1
ATOM 1168 C C . ARG A 1 144 ? -13.649 -7.109 2.458 1.00 88.44 144 ARG A C 1
ATOM 1170 O O . ARG A 1 144 ? -13.154 -5.996 2.334 1.00 88.44 144 ARG A O 1
ATOM 1177 N N . THR A 1 145 ? -13.146 -8.005 3.297 1.00 90.19 145 THR A N 1
ATOM 1178 C CA . THR A 1 145 ? -11.897 -7.804 4.052 1.00 90.19 145 THR A CA 1
ATOM 1179 C C . THR A 1 145 ? -11.012 -9.035 3.962 1.00 90.19 145 THR A C 1
ATOM 1181 O O . THR A 1 145 ? -11.421 -10.071 3.449 1.00 90.19 145 THR A O 1
ATOM 1184 N N . LEU A 1 146 ? -9.777 -8.923 4.425 1.00 88.81 146 LEU A N 1
ATOM 1185 C CA . LEU A 1 146 ? -8.860 -10.042 4.543 1.00 88.81 146 LEU A CA 1
ATOM 1186 C C . LEU A 1 146 ? -8.675 -10.361 6.027 1.00 88.81 146 LEU A C 1
ATOM 1188 O O . LEU A 1 146 ? -8.162 -9.534 6.775 1.00 88.81 146 LEU A O 1
ATOM 1192 N N . SER A 1 147 ? -9.050 -11.551 6.497 1.00 82.56 147 SER A N 1
ATOM 1193 C CA . SER A 1 147 ? -8.909 -11.894 7.928 1.00 82.56 147 SER A CA 1
ATOM 1194 C C . SER A 1 147 ? -7.498 -12.329 8.319 1.00 82.56 147 SER A C 1
ATOM 1196 O O . SER A 1 147 ? -7.068 -12.142 9.462 1.00 82.56 147 SER A O 1
ATOM 1198 N N . ARG A 1 148 ? -6.744 -12.925 7.386 1.00 86.44 148 ARG A N 1
ATOM 1199 C CA . ARG A 1 148 ? -5.440 -13.536 7.686 1.00 86.44 148 ARG A CA 1
ATOM 1200 C C . ARG A 1 148 ? -4.361 -12.475 7.908 1.00 86.44 148 ARG A C 1
ATOM 1202 O O . ARG A 1 148 ? -3.898 -11.831 6.968 1.00 86.44 148 ARG A O 1
ATOM 1209 N N . GLN A 1 149 ? -3.872 -12.376 9.147 1.00 85.81 149 GLN A N 1
ATOM 1210 C CA . GLN A 1 149 ? -2.889 -11.363 9.561 1.00 85.81 149 GLN A CA 1
ATOM 1211 C C . GLN A 1 149 ? -1.603 -11.349 8.720 1.00 85.81 149 GLN A C 1
ATOM 1213 O O . GLN A 1 149 ? -1.095 -10.277 8.406 1.00 85.81 149 GLN A O 1
ATOM 1218 N N . TRP A 1 150 ? -1.066 -12.512 8.336 1.00 88.81 150 TRP A N 1
ATOM 1219 C CA . TRP A 1 150 ? 0.162 -12.567 7.532 1.00 88.81 150 TRP A CA 1
ATOM 1220 C C . TRP A 1 150 ? -0.052 -12.034 6.111 1.00 88.81 150 TRP A C 1
ATOM 1222 O O . TRP A 1 150 ? 0.820 -11.336 5.596 1.00 88.81 150 TRP A O 1
ATOM 1232 N N . LYS A 1 151 ? -1.222 -12.299 5.506 1.00 89.19 151 LYS A N 1
ATOM 1233 C CA . LYS A 1 151 ? -1.565 -11.751 4.190 1.00 89.19 151 LYS A CA 1
ATOM 1234 C C . LYS A 1 151 ? -1.707 -10.229 4.288 1.00 89.19 151 LYS A C 1
ATOM 1236 O O . LYS A 1 151 ? -1.128 -9.521 3.478 1.00 89.19 151 LYS A O 1
ATOM 1241 N N . ASN A 1 152 ? -2.363 -9.726 5.339 1.00 90.75 152 ASN A N 1
ATOM 1242 C CA . ASN A 1 152 ? -2.466 -8.282 5.569 1.00 90.75 152 ASN A CA 1
ATOM 1243 C C . ASN A 1 152 ? -1.116 -7.603 5.782 1.00 90.75 152 ASN A C 1
ATOM 1245 O O . ASN A 1 152 ? -0.903 -6.503 5.285 1.00 90.75 152 ASN A O 1
ATOM 1249 N N . ARG A 1 153 ? -0.179 -8.247 6.484 1.00 90.88 153 ARG A N 1
ATOM 1250 C CA . ARG A 1 153 ? 1.179 -7.706 6.635 1.00 90.88 153 ARG A CA 1
ATOM 1251 C C . ARG A 1 153 ? 1.885 -7.568 5.287 1.00 90.88 153 ARG A C 1
ATOM 1253 O O . ARG A 1 153 ? 2.513 -6.543 5.053 1.00 90.88 153 ARG A O 1
ATOM 1260 N N . LEU A 1 154 ? 1.739 -8.554 4.399 1.00 90.88 154 LEU A N 1
ATOM 1261 C CA . LEU A 1 154 ? 2.307 -8.503 3.047 1.00 90.88 154 LEU A CA 1
ATOM 1262 C C . LEU A 1 154 ? 1.725 -7.348 2.220 1.00 90.88 154 LEU A C 1
ATOM 1264 O O . LEU A 1 154 ? 2.422 -6.738 1.417 1.00 90.88 154 LEU A O 1
ATOM 1268 N N . THR A 1 155 ? 0.456 -7.022 2.446 1.00 90.88 155 THR A N 1
ATOM 1269 C CA . THR A 1 155 ? -0.268 -5.966 1.733 1.00 90.88 155 THR A CA 1
ATOM 1270 C C . THR A 1 155 ? -0.284 -4.648 2.508 1.00 90.88 155 THR A C 1
ATOM 1272 O O . THR A 1 155 ? -1.132 -3.797 2.254 1.00 90.88 155 THR A O 1
ATOM 1275 N N . TYR A 1 156 ? 0.597 -4.491 3.503 1.00 94.25 156 TYR A N 1
ATOM 1276 C CA . TYR A 1 156 ? 0.694 -3.309 4.365 1.00 94.25 156 TYR A CA 1
ATOM 1277 C C . TYR A 1 156 ? -0.654 -2.834 4.938 1.00 94.25 156 TYR A C 1
ATOM 1279 O O . TYR A 1 156 ? -0.934 -1.637 5.027 1.00 94.25 156 TYR A O 1
ATOM 1287 N N . ASN A 1 157 ? -1.491 -3.790 5.345 1.00 95.00 157 ASN A N 1
ATOM 1288 C CA . ASN A 1 157 ? -2.818 -3.597 5.932 1.00 95.00 157 ASN A CA 1
ATOM 1289 C C . ASN A 1 157 ? -3.843 -2.907 5.009 1.00 95.00 157 ASN A C 1
ATOM 1291 O O . ASN A 1 157 ? -4.883 -2.468 5.488 1.00 95.00 157 ASN A O 1
ATOM 1295 N N . MET A 1 158 ? -3.588 -2.839 3.699 1.00 92.19 158 MET A N 1
ATOM 1296 C CA . MET A 1 158 ? -4.487 -2.199 2.729 1.00 92.19 158 MET A CA 1
ATOM 1297 C C . MET A 1 158 ? -5.783 -2.978 2.450 1.00 92.19 158 MET A C 1
ATOM 1299 O O . MET A 1 158 ? -6.728 -2.392 1.942 1.00 92.19 158 MET A O 1
ATOM 1303 N N . PHE A 1 159 ? -5.856 -4.273 2.790 1.00 93.12 159 PHE A N 1
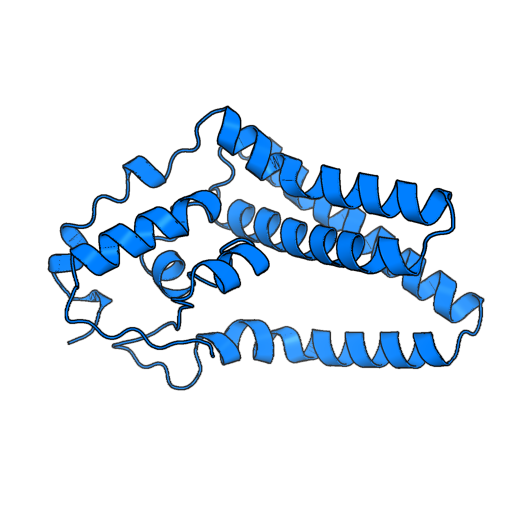ATOM 1304 C CA . PHE A 1 159 ? -7.054 -5.102 2.573 1.00 93.12 159 PHE A CA 1
ATOM 1305 C C . PHE A 1 159 ? -7.952 -5.256 3.807 1.00 93.12 159 PHE A C 1
ATOM 1307 O O . PHE A 1 159 ? -8.930 -6.001 3.747 1.00 93.12 159 PHE A O 1
ATOM 1314 N N . TYR A 1 160 ? -7.699 -4.513 4.891 1.00 93.56 160 TYR A N 1
ATOM 1315 C CA . TYR A 1 160 ? -8.709 -4.279 5.936 1.00 93.56 160 TYR A CA 1
ATOM 1316 C C . TYR A 1 160 ? -9.781 -3.298 5.426 1.00 93.56 160 TYR A C 1
ATOM 1318 O O . TYR A 1 160 ? -9.993 -2.219 5.980 1.00 93.56 160 TYR A O 1
ATOM 1326 N N . HIS A 1 161 ? -10.381 -3.632 4.283 1.00 92.12 161 HIS A N 1
ATOM 1327 C CA . HIS A 1 161 ? -11.169 -2.711 3.471 1.00 92.12 161 HIS A CA 1
ATOM 1328 C C . HIS A 1 161 ? -12.553 -2.487 4.073 1.00 92.12 161 HIS A C 1
ATOM 1330 O O . HIS A 1 161 ? -13.008 -1.350 4.139 1.00 92.12 161 HIS A O 1
ATOM 1336 N N . LEU A 1 162 ? -13.181 -3.533 4.623 1.00 91.00 162 LEU A N 1
ATOM 1337 C CA . LEU A 1 162 ? -14.409 -3.387 5.408 1.00 91.00 162 LEU A CA 1
ATOM 1338 C C . LEU A 1 162 ? -14.197 -2.479 6.624 1.00 91.00 162 LEU A C 1
ATOM 1340 O O . LEU A 1 162 ? -14.981 -1.566 6.862 1.00 91.00 162 LEU A O 1
ATOM 1344 N N . GLU A 1 163 ? -13.133 -2.709 7.391 1.00 93.75 163 GLU A N 1
ATOM 1345 C CA . GLU A 1 163 ? -12.819 -1.915 8.577 1.00 93.75 163 GLU A CA 1
ATOM 1346 C C . GLU A 1 163 ? -12.541 -0.456 8.218 1.00 93.75 163 GLU A C 1
ATOM 1348 O O . GLU A 1 163 ? -13.012 0.448 8.909 1.00 93.75 163 GLU A O 1
ATOM 1353 N N . HIS A 1 164 ? -11.822 -0.232 7.118 1.00 93.38 164 HIS A N 1
ATOM 1354 C CA . HIS A 1 164 ? -11.580 1.095 6.573 1.00 93.38 164 HIS A CA 1
ATOM 1355 C C . HIS A 1 164 ? -12.886 1.793 6.170 1.00 93.38 164 HIS A C 1
ATOM 1357 O O . HIS A 1 164 ? -13.107 2.938 6.546 1.00 93.38 164 HIS A O 1
ATOM 1363 N N . HIS A 1 165 ? -13.786 1.101 5.476 1.00 91.31 165 HIS A N 1
ATOM 1364 C CA . HIS A 1 165 ? -15.090 1.640 5.092 1.00 91.31 165 HIS A CA 1
ATOM 1365 C C . HIS A 1 165 ? -15.986 1.973 6.290 1.00 91.31 165 HIS A C 1
ATOM 1367 O O . HIS A 1 165 ? -16.679 2.990 6.284 1.00 91.31 165 HIS A O 1
ATOM 1373 N N . LEU A 1 166 ? -15.962 1.143 7.337 1.00 91.62 166 LEU A N 1
ATOM 1374 C CA . LEU A 1 166 ? -16.699 1.402 8.575 1.00 91.62 166 LEU A CA 1
ATOM 1375 C C . LEU A 1 166 ? -16.119 2.597 9.350 1.00 91.62 166 LEU A C 1
ATOM 1377 O O . LEU A 1 166 ? -16.871 3.366 9.950 1.00 91.62 166 LEU A O 1
ATOM 1381 N N . PHE A 1 167 ? -14.792 2.762 9.343 1.00 94.31 167 PHE A N 1
ATOM 1382 C CA . PHE A 1 167 ? -14.088 3.785 10.118 1.00 94.31 167 PHE A CA 1
ATOM 1383 C C . PHE A 1 167 ? -12.945 4.435 9.308 1.00 94.31 167 PHE A C 1
ATOM 1385 O O . PHE A 1 167 ? -11.766 4.240 9.627 1.00 94.31 167 PHE A O 1
ATOM 1392 N N . PRO A 1 168 ? -13.253 5.279 8.302 1.00 93.25 168 PRO A N 1
ATOM 1393 C CA . PRO A 1 168 ? -12.257 5.792 7.349 1.00 93.25 168 PRO A CA 1
ATOM 1394 C C . PRO A 1 168 ? -11.212 6.724 7.974 1.00 93.25 168 PRO A C 1
ATOM 1396 O O . PRO A 1 168 ? -10.148 6.943 7.401 1.00 93.25 168 PRO A O 1
ATOM 1399 N N . GLY A 1 169 ? -11.490 7.260 9.167 1.00 94.94 169 GLY A N 1
ATOM 1400 C CA . GLY A 1 169 ? -10.549 8.077 9.937 1.00 94.94 169 GLY A CA 1
ATOM 1401 C C . GLY A 1 169 ? -9.450 7.283 10.654 1.00 94.94 169 GLY A C 1
ATOM 1402 O O . GLY A 1 169 ? -8.594 7.894 11.290 1.00 94.94 169 GLY A O 1
ATOM 1403 N N . VAL A 1 170 ? -9.462 5.947 10.596 1.00 97.25 170 VAL A N 1
ATOM 1404 C CA . VAL A 1 170 ? -8.422 5.109 11.207 1.00 97.25 170 VAL A CA 1
ATOM 1405 C C . VAL A 1 170 ? -7.299 4.848 10.188 1.00 97.25 170 VAL A C 1
ATOM 1407 O O . VAL A 1 170 ? -7.558 4.279 9.126 1.00 97.25 170 VAL A O 1
ATOM 1410 N N . PRO A 1 171 ? -6.040 5.232 10.479 1.00 96.69 171 PRO A N 1
ATOM 1411 C CA . PRO A 1 171 ? -4.906 4.992 9.592 1.00 96.69 171 PRO A CA 1
ATOM 1412 C C . PRO A 1 171 ? -4.626 3.496 9.432 1.00 96.69 171 PRO A C 1
ATOM 1414 O O . PRO A 1 171 ? -4.781 2.709 10.370 1.00 96.69 171 PRO A O 1
ATOM 1417 N N . THR A 1 172 ? -4.107 3.104 8.267 1.00 96.38 172 THR A N 1
ATOM 1418 C CA . THR A 1 172 ? -3.847 1.691 7.922 1.00 96.38 172 THR A CA 1
ATOM 1419 C C . THR A 1 172 ? -2.933 0.955 8.905 1.00 96.38 172 THR A C 1
ATOM 1421 O O . THR A 1 172 ? -3.058 -0.258 9.070 1.00 96.38 172 THR A O 1
ATOM 1424 N N . ILE A 1 173 ? -2.035 1.652 9.613 1.00 96.31 173 ILE A N 1
ATOM 1425 C CA . ILE A 1 173 ? -1.195 1.039 10.661 1.00 96.31 173 ILE A CA 1
ATOM 1426 C C . ILE A 1 173 ? -2.015 0.517 11.854 1.00 96.31 173 ILE A C 1
ATOM 1428 O O . ILE A 1 173 ? -1.614 -0.457 12.489 1.00 96.31 173 ILE A O 1
ATOM 1432 N N . LYS A 1 174 ? -3.189 1.108 12.118 1.00 97.31 174 LYS A N 1
ATOM 1433 C CA . LYS A 1 174 ? -4.076 0.776 13.246 1.00 97.31 174 LYS A CA 1
ATOM 1434 C C . LYS A 1 174 ? -5.282 -0.078 12.861 1.00 97.31 174 LYS A C 1
ATOM 1436 O O . LYS A 1 174 ? -5.960 -0.590 13.752 1.00 97.31 174 LYS A O 1
ATOM 1441 N N . LEU A 1 175 ? -5.508 -0.320 11.567 1.00 96.50 175 LEU A N 1
ATOM 1442 C CA . LEU A 1 175 ? -6.570 -1.216 11.094 1.00 96.50 175 LEU A CA 1
ATOM 1443 C C . LEU A 1 175 ? -6.508 -2.639 11.685 1.00 96.50 175 LEU A C 1
ATOM 1445 O O . LEU A 1 175 ? -7.569 -3.158 12.019 1.00 96.50 175 LEU A O 1
ATOM 1449 N N . PRO A 1 176 ? -5.337 -3.265 11.936 1.00 96.25 176 PRO A N 1
ATOM 1450 C CA . PRO A 1 176 ? -5.300 -4.562 12.618 1.00 96.25 176 PRO A CA 1
ATOM 1451 C C . PRO A 1 176 ? -5.911 -4.535 14.028 1.00 96.25 176 PRO A C 1
ATOM 1453 O O . PRO A 1 176 ? -6.568 -5.493 14.436 1.00 96.25 176 PRO A O 1
ATOM 1456 N N . ILE A 1 177 ? -5.699 -3.439 14.767 1.00 96.50 177 ILE A N 1
ATOM 1457 C CA . ILE A 1 177 ? -6.239 -3.247 16.121 1.00 96.50 177 ILE A CA 1
ATOM 1458 C C . ILE A 1 177 ? -7.752 -3.044 16.032 1.00 96.50 177 ILE A C 1
ATOM 1460 O O . ILE A 1 177 ? -8.507 -3.686 16.760 1.00 96.50 177 ILE A O 1
ATOM 1464 N N . LEU A 1 178 ? -8.198 -2.200 15.099 1.00 96.25 178 LEU A N 1
ATOM 1465 C CA . LEU A 1 178 ? -9.615 -1.970 14.836 1.00 96.25 178 LEU A CA 1
ATOM 1466 C C . LEU A 1 178 ? -10.340 -3.271 14.459 1.00 96.25 178 LEU A C 1
ATOM 1468 O O . LEU A 1 178 ? -11.379 -3.578 15.034 1.00 96.25 178 LEU A O 1
ATOM 1472 N N . ALA A 1 179 ? -9.760 -4.068 13.560 1.00 94.56 179 ALA A N 1
ATOM 1473 C CA . ALA A 1 179 ? -10.310 -5.353 13.142 1.00 94.56 179 ALA A CA 1
ATOM 1474 C C . ALA A 1 179 ? -10.472 -6.326 14.321 1.00 94.56 179 ALA A C 1
ATOM 1476 O O . ALA A 1 179 ? -11.453 -7.061 14.393 1.00 94.56 179 ALA A O 1
ATOM 1477 N N . ALA A 1 180 ? -9.529 -6.333 15.272 1.00 94.38 180 ALA A N 1
ATOM 1478 C CA . ALA A 1 180 ? -9.659 -7.127 16.493 1.00 94.38 180 ALA A CA 1
ATOM 1479 C C . ALA A 1 180 ? -10.837 -6.657 17.365 1.00 94.38 180 ALA A C 1
ATOM 1481 O O . ALA A 1 180 ? -11.638 -7.488 17.786 1.00 94.38 180 ALA A O 1
ATOM 1482 N N . ARG A 1 181 ? -10.994 -5.341 17.562 1.00 95.75 181 ARG A N 1
ATOM 1483 C CA . ARG A 1 181 ? -12.103 -4.765 18.347 1.00 95.75 181 ARG A CA 1
ATOM 1484 C C . ARG A 1 181 ? -13.469 -4.997 17.701 1.00 95.75 181 ARG A C 1
ATOM 1486 O O . ARG A 1 181 ? -14.440 -5.260 18.402 1.00 95.75 181 ARG A O 1
ATOM 1493 N N . ILE A 1 182 ? -13.550 -4.926 16.372 1.00 93.19 182 ILE A N 1
ATOM 1494 C CA . ILE A 1 182 ? -14.777 -5.241 15.628 1.00 93.19 182 ILE A CA 1
ATOM 1495 C C . ILE A 1 182 ? -15.141 -6.716 15.812 1.00 93.19 182 ILE A C 1
ATOM 1497 O O . ILE A 1 182 ? -16.293 -7.015 16.110 1.00 93.19 182 ILE A O 1
ATOM 1501 N N . ARG A 1 183 ? -14.169 -7.632 15.698 1.00 91.31 183 ARG A N 1
ATOM 1502 C CA . ARG A 1 183 ? -14.397 -9.070 15.924 1.00 91.31 183 ARG A CA 1
ATOM 1503 C C . ARG A 1 183 ? -14.861 -9.382 17.346 1.00 91.31 183 ARG A C 1
ATOM 1505 O O . ARG A 1 183 ? -15.707 -10.246 17.520 1.00 91.31 183 ARG A O 1
ATOM 1512 N N . GLU A 1 184 ? -14.339 -8.678 18.346 1.00 93.31 184 GLU A N 1
ATOM 1513 C CA . GLU A 1 184 ? -14.782 -8.826 19.738 1.00 93.31 184 GLU A CA 1
ATOM 1514 C C . GLU A 1 184 ? -16.221 -8.330 19.946 1.00 93.31 184 GLU A C 1
ATOM 1516 O O . GLU A 1 184 ? -17.005 -8.975 20.636 1.00 93.31 184 GLU A O 1
ATOM 1521 N N . ALA A 1 185 ? -16.597 -7.215 19.314 1.00 92.00 185 ALA A N 1
ATOM 1522 C CA . ALA A 1 185 ? -17.959 -6.683 19.385 1.00 92.00 185 ALA A CA 1
ATOM 1523 C C . ALA A 1 185 ? -18.978 -7.508 18.573 1.00 92.00 185 ALA A C 1
ATOM 1525 O O . ALA A 1 185 ? -20.176 -7.472 18.864 1.00 92.00 185 ALA A O 1
ATOM 1526 N N . LEU A 1 186 ? -18.514 -8.227 17.548 1.00 90.38 186 LEU A N 1
ATOM 1527 C CA . LEU A 1 186 ? -19.327 -8.980 16.593 1.00 90.38 186 LEU A CA 1
ATOM 1528 C C . LEU A 1 186 ? -18.804 -10.422 16.405 1.00 90.38 186 LEU A C 1
ATOM 1530 O O . LEU A 1 186 ? -18.445 -10.791 15.284 1.00 90.38 186 LEU A O 1
ATOM 1534 N N . PRO A 1 187 ? -18.768 -11.259 17.459 1.00 86.56 187 PRO A N 1
ATOM 1535 C CA . PRO A 1 187 ? -18.160 -12.593 17.387 1.00 86.56 187 PRO A CA 1
ATOM 1536 C C . PRO A 1 187 ? -18.889 -13.539 16.421 1.00 86.56 187 PRO A C 1
ATOM 1538 O O . PRO A 1 187 ? -18.274 -14.437 15.850 1.00 86.56 187 PRO A O 1
ATOM 1541 N N . ASP A 1 188 ? -20.185 -13.309 16.209 1.00 86.56 188 ASP A N 1
ATOM 1542 C CA . ASP A 1 188 ? -21.060 -14.182 15.417 1.00 86.56 188 ASP A CA 1
ATOM 1543 C C . ASP A 1 188 ? -21.199 -13.718 13.957 1.00 86.56 188 ASP A C 1
ATOM 1545 O O . ASP A 1 188 ? -21.841 -14.380 13.140 1.00 86.56 188 ASP A O 1
ATOM 1549 N N . VAL A 1 189 ? -20.640 -12.551 13.615 1.00 83.12 189 VAL A N 1
ATOM 1550 C CA . VAL A 1 189 ? -20.752 -11.986 12.267 1.00 83.12 189 VAL A CA 1
ATOM 1551 C C . VAL A 1 189 ? -19.652 -12.557 11.388 1.00 83.12 189 VAL A C 1
ATOM 1553 O O . VAL A 1 189 ? -18.462 -12.343 11.616 1.00 83.12 189 VAL A O 1
ATOM 1556 N N . THR A 1 190 ? -20.060 -13.242 10.323 1.00 79.56 190 THR A N 1
ATOM 1557 C CA . THR A 1 190 ? -19.131 -13.701 9.290 1.00 79.56 190 THR A CA 1
ATOM 1558 C C . THR A 1 190 ? -18.883 -12.574 8.292 1.00 79.56 190 THR A C 1
ATOM 1560 O O . THR A 1 190 ? -19.816 -12.069 7.669 1.00 79.56 190 THR A O 1
ATOM 1563 N N . VAL A 1 191 ? -17.622 -12.174 8.134 1.00 82.81 191 VAL A N 1
ATOM 1564 C CA . VAL A 1 191 ? -17.202 -11.196 7.120 1.00 82.81 191 VAL A CA 1
ATOM 1565 C C . VAL A 1 191 ? -16.969 -11.881 5.770 1.00 82.81 191 VAL A C 1
ATOM 1567 O O . VAL A 1 191 ? -16.562 -13.042 5.720 1.00 82.81 191 VAL A O 1
ATOM 1570 N N . LYS A 1 192 ? -17.212 -11.171 4.660 1.00 84.56 192 LYS A N 1
ATOM 1571 C CA . LYS A 1 192 ? -16.866 -11.667 3.319 1.00 84.56 192 LYS A CA 1
ATOM 1572 C C . LYS A 1 192 ? -15.368 -11.473 3.069 1.00 84.56 192 LYS A C 1
ATOM 1574 O O . LYS A 1 192 ? -14.862 -10.357 3.185 1.00 84.56 192 LYS A O 1
ATOM 1579 N N . GLU A 1 193 ? -14.679 -12.550 2.705 1.00 87.31 193 GLU A N 1
ATOM 1580 C CA . GLU A 1 193 ? -13.249 -12.521 2.387 1.00 87.31 193 GLU A CA 1
ATOM 1581 C C . GLU A 1 193 ? -12.987 -12.053 0.949 1.00 87.31 193 GLU A C 1
ATOM 1583 O O . GLU A 1 193 ? -13.793 -12.288 0.041 1.00 87.31 193 GLU A O 1
ATOM 1588 N N . VAL A 1 194 ? -11.833 -11.418 0.738 1.00 81.94 194 VAL A N 1
ATOM 1589 C CA . VAL A 1 194 ? -11.339 -11.069 -0.606 1.00 81.94 194 VAL A CA 1
ATOM 1590 C C . VAL A 1 194 ? -10.852 -12.319 -1.370 1.00 81.94 194 VAL A C 1
ATOM 1592 O O . VAL A 1 194 ? -11.081 -12.403 -2.572 1.00 81.94 194 VAL A O 1
ATOM 1595 N N . PHE A 1 195 ? -10.223 -13.299 -0.691 1.00 79.50 195 PHE A N 1
ATOM 1596 C CA . PHE A 1 195 ? -9.700 -14.548 -1.290 1.00 79.50 195 PHE A CA 1
ATOM 1597 C C . PHE A 1 195 ? -9.728 -15.751 -0.341 1.00 79.50 195 PHE A C 1
ATOM 1599 O O . PHE A 1 195 ? -9.178 -15.625 0.786 1.00 79.50 195 PHE A O 1
#

Foldseek 3Di:
DAPLPPPLLVVQDCPVQLADDPVRLCCLLCVLPVLVVVLVVCVVVVVNVVSVVSVVVSVLSLVLSLLCLVLVSSNDPVVSSVVSVVVSVVVVVVVLVVQQCVCVVVVVPVVPVVVVVVVVVVVCCCCVVPCLFQPPADSRARGAAAPDPVVCVVSLQPRLVSLCVSPVSRRSNCSVVSVVSVCVSCVPDDGHHSD